Protein AF-A0A359CPB2-F1 (afdb_monomer)

Sequence (200 aa):
VIRSTVIPGTTEEIILPALEEESHMKAGKDFFLAYSSERIAEGKAFEEFAYMPTVVAGINSESAKRAKELLSVVCKTEIITASCIKVVETSKVFENVQRDVNIAMVQEFARFCEAIGIDTFEVVNVANTHKRVKLLTPGPGVGGYCIPNAYYYIEPKAKEAGVSLDILKLCRHKNEMLPETIVDMLDGQAKSAGKELKNM

Structure (mmCIF, N/CA/C/O backbone):
data_AF-A0A359CPB2-F1
#
_entry.id   AF-A0A359CPB2-F1
#
loop_
_atom_site.group_PDB
_atom_site.id
_atom_site.type_symbol
_atom_site.label_atom_id
_atom_site.label_alt_id
_atom_site.label_comp_id
_atom_site.label_asym_id
_atom_site.label_entity_id
_atom_site.label_seq_id
_atom_site.pdbx_PDB_ins_code
_atom_site.Cartn_x
_atom_site.Cartn_y
_atom_site.Cartn_z
_atom_site.occupancy
_atom_site.B_iso_or_equiv
_atom_site.auth_seq_id
_atom_site.auth_comp_id
_atom_site.auth_asym_id
_atom_site.auth_atom_id
_atom_site.pdbx_PDB_model_num
ATOM 1 N N . VAL A 1 1 ? 10.452 -10.349 -14.230 1.00 96.25 1 VAL A N 1
ATOM 2 C CA . VAL A 1 1 ? 9.454 -9.366 -13.742 1.00 96.25 1 VAL A CA 1
ATOM 3 C C . VAL A 1 1 ? 9.610 -9.261 -12.239 1.00 96.25 1 VAL A C 1
ATOM 5 O O . VAL A 1 1 ? 9.560 -10.292 -11.583 1.00 96.25 1 VAL A O 1
ATOM 8 N N . ILE A 1 2 ? 9.846 -8.065 -11.708 1.00 97.94 2 ILE A N 1
ATOM 9 C CA . ILE A 1 2 ? 9.925 -7.826 -10.263 1.00 97.94 2 ILE A CA 1
ATOM 10 C C . ILE A 1 2 ? 8.508 -7.615 -9.729 1.00 97.94 2 ILE A C 1
ATOM 12 O O . ILE A 1 2 ? 7.733 -6.869 -10.327 1.00 97.94 2 ILE A O 1
ATOM 16 N N . ARG A 1 3 ? 8.156 -8.298 -8.635 1.00 95.88 3 ARG A N 1
ATOM 17 C CA . ARG A 1 3 ? 6.822 -8.194 -8.014 1.00 95.88 3 ARG A CA 1
ATOM 18 C C . ARG A 1 3 ? 6.830 -7.839 -6.531 1.00 95.88 3 ARG A C 1
ATOM 20 O O . ARG A 1 3 ? 5.791 -7.470 -5.991 1.00 95.88 3 ARG A O 1
ATOM 27 N N . SER A 1 4 ? 7.991 -7.921 -5.883 1.00 95.31 4 SER A N 1
ATOM 28 C CA . SER A 1 4 ? 8.164 -7.490 -4.498 1.00 95.31 4 SER A CA 1
ATOM 29 C C . SER A 1 4 ? 7.849 -6.002 -4.351 1.00 95.31 4 SER A C 1
ATOM 31 O O . SER A 1 4 ? 8.157 -5.196 -5.233 1.00 95.31 4 SER A O 1
ATOM 33 N N . THR A 1 5 ? 7.261 -5.616 -3.223 1.00 95.75 5 THR A N 1
ATOM 34 C CA . THR A 1 5 ? 7.172 -4.201 -2.850 1.00 95.75 5 THR A CA 1
ATOM 35 C C . THR A 1 5 ? 8.582 -3.672 -2.609 1.00 95.75 5 THR A C 1
ATOM 37 O O . THR A 1 5 ? 9.356 -4.278 -1.868 1.00 95.75 5 THR A O 1
ATOM 40 N N . VAL A 1 6 ? 8.918 -2.553 -3.244 1.00 96.88 6 VAL A N 1
ATOM 41 C CA . VAL A 1 6 ? 10.237 -1.920 -3.164 1.00 96.88 6 VAL A CA 1
ATOM 42 C C . VAL A 1 6 ? 10.089 -0.417 -2.957 1.00 96.88 6 VAL A C 1
ATOM 44 O O . VAL A 1 6 ? 9.021 0.148 -3.203 1.00 96.88 6 VAL A O 1
ATOM 47 N N . ILE A 1 7 ? 11.165 0.234 -2.512 1.00 97.50 7 ILE A N 1
ATOM 48 C CA . ILE A 1 7 ? 11.242 1.699 -2.475 1.00 97.50 7 ILE A CA 1
ATOM 49 C C . ILE A 1 7 ? 11.131 2.204 -3.924 1.00 97.50 7 ILE A C 1
ATOM 51 O O . ILE A 1 7 ? 11.838 1.667 -4.785 1.00 97.50 7 ILE A O 1
ATOM 55 N N . PRO A 1 8 ? 10.287 3.208 -4.226 1.00 97.75 8 PRO A N 1
ATOM 56 C CA . PRO A 1 8 ? 10.151 3.726 -5.585 1.00 97.75 8 PRO A CA 1
ATOM 57 C C . PRO A 1 8 ? 11.501 4.079 -6.213 1.00 97.75 8 PRO A C 1
ATOM 59 O O . PRO A 1 8 ? 12.288 4.802 -5.612 1.00 97.75 8 PRO A O 1
ATOM 62 N N . GLY A 1 9 ? 11.761 3.578 -7.419 1.00 97.56 9 GLY A N 1
ATOM 63 C CA . GLY A 1 9 ? 13.032 3.698 -8.134 1.00 97.56 9 GLY A CA 1
ATOM 64 C C . GLY A 1 9 ? 13.933 2.467 -8.040 1.00 97.56 9 GLY A C 1
ATOM 65 O O . GLY A 1 9 ? 14.806 2.310 -8.886 1.00 97.56 9 GLY A O 1
ATOM 66 N N . THR A 1 10 ? 13.711 1.552 -7.093 1.00 98.25 10 THR A N 1
ATOM 67 C CA . THR A 1 10 ? 14.612 0.408 -6.844 1.00 98.25 10 THR A CA 1
ATOM 68 C C . THR A 1 10 ? 14.821 -0.468 -8.080 1.00 98.25 10 THR A C 1
ATOM 70 O O . THR A 1 10 ? 15.942 -0.919 -8.325 1.00 98.25 10 THR A O 1
ATOM 73 N N . THR A 1 11 ? 13.781 -0.714 -8.885 1.00 98.38 11 THR A N 1
ATOM 74 C CA . THR A 1 11 ? 13.935 -1.557 -10.080 1.00 98.38 11 THR A CA 1
ATOM 75 C C . THR A 1 11 ? 14.918 -0.958 -11.085 1.00 98.38 11 THR A C 1
ATOM 77 O O . THR A 1 11 ? 15.710 -1.693 -11.666 1.00 98.38 11 THR A O 1
ATOM 80 N N . GLU A 1 12 ? 14.889 0.358 -11.291 1.00 98.25 12 GLU A N 1
ATOM 81 C CA . GLU A 1 12 ? 15.715 1.039 -12.297 1.00 98.25 12 GLU A CA 1
ATOM 82 C C . GLU A 1 12 ? 17.065 1.506 -11.736 1.00 98.25 12 GLU A C 1
ATOM 84 O O . GLU A 1 12 ? 18.054 1.509 -12.458 1.00 98.25 12 GLU A O 1
ATOM 89 N N . GLU A 1 13 ? 17.116 1.887 -10.460 1.00 98.06 13 GLU A N 1
ATOM 90 C CA . GLU A 1 13 ? 18.289 2.502 -9.823 1.00 98.06 13 GLU A CA 1
ATOM 91 C C . GLU A 1 13 ? 19.220 1.469 -9.171 1.00 98.06 13 GLU A C 1
ATOM 93 O O . GLU A 1 13 ? 20.398 1.752 -8.978 1.00 98.06 13 GLU A O 1
ATOM 98 N N . ILE A 1 14 ? 18.710 0.277 -8.834 1.00 98.19 14 ILE A N 1
ATOM 99 C CA . ILE A 1 14 ? 19.467 -0.759 -8.109 1.00 98.19 14 ILE A CA 1
ATOM 100 C C . ILE A 1 14 ? 19.455 -2.081 -8.876 1.00 98.19 14 ILE A C 1
ATOM 102 O O . ILE A 1 14 ? 20.508 -2.613 -9.220 1.00 98.19 14 ILE A O 1
ATOM 106 N N . ILE A 1 15 ? 18.266 -2.618 -9.164 1.00 98.44 15 ILE A N 1
ATOM 107 C CA . ILE A 1 15 ? 18.136 -3.962 -9.746 1.00 98.44 15 ILE A CA 1
ATOM 108 C C . ILE A 1 15 ? 18.646 -3.985 -11.186 1.00 98.44 15 ILE A C 1
ATOM 110 O O . ILE A 1 15 ? 19.389 -4.888 -11.558 1.00 98.44 15 ILE A O 1
ATOM 114 N N . LEU A 1 16 ? 18.244 -3.011 -12.004 1.00 98.56 16 LEU A N 1
ATOM 115 C CA . LEU A 1 16 ? 18.647 -2.938 -13.404 1.00 98.56 16 LEU A CA 1
ATOM 116 C C . LEU A 1 16 ? 20.182 -2.873 -13.566 1.00 98.56 16 LEU A C 1
ATOM 118 O O . LEU A 1 16 ? 20.696 -3.731 -14.283 1.00 98.56 16 LEU A O 1
ATOM 122 N N . PRO A 1 17 ? 20.920 -1.956 -12.902 1.00 98.56 17 PRO A N 1
ATOM 123 C CA . PRO A 1 17 ? 22.380 -1.931 -12.969 1.00 98.56 17 PRO A CA 1
ATO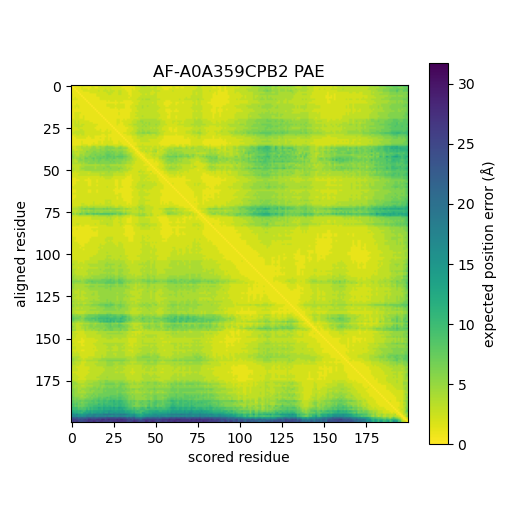M 124 C C . PRO A 1 17 ? 23.022 -3.251 -12.547 1.00 98.56 17 PRO A C 1
ATOM 126 O O . PRO A 1 17 ? 23.859 -3.764 -13.281 1.00 98.56 17 PRO A O 1
ATOM 129 N N . ALA A 1 18 ? 22.579 -3.841 -11.430 1.00 98.62 18 ALA A N 1
ATOM 130 C CA . ALA A 1 18 ? 23.121 -5.109 -10.946 1.00 98.62 18 ALA A CA 1
ATOM 131 C C . ALA A 1 18 ? 22.909 -6.251 -11.954 1.00 98.62 18 ALA A C 1
ATOM 133 O O . ALA A 1 18 ? 23.808 -7.049 -12.196 1.00 98.62 18 ALA A O 1
ATOM 134 N N . LEU A 1 19 ? 21.733 -6.323 -12.589 1.00 98.50 19 LEU A N 1
ATOM 135 C CA . LEU A 1 19 ? 21.470 -7.331 -13.616 1.00 98.50 19 LEU A CA 1
ATOM 136 C C . LEU A 1 19 ? 22.345 -7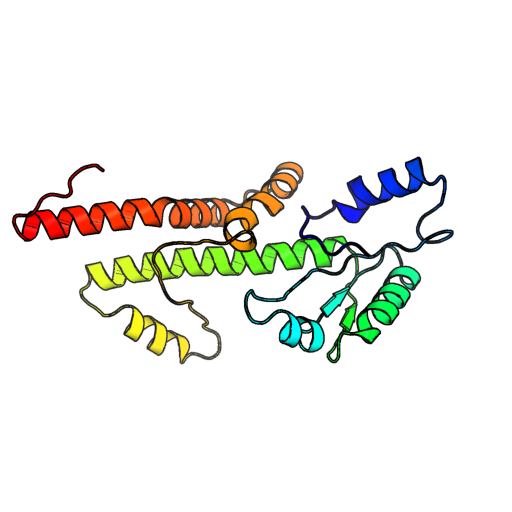.133 -14.857 1.00 98.50 19 LEU A C 1
ATOM 138 O O . LEU A 1 19 ? 22.843 -8.121 -15.392 1.00 98.50 19 LEU A O 1
ATOM 142 N N . GLU A 1 20 ? 22.529 -5.900 -15.336 1.00 98.62 20 GLU A N 1
ATOM 143 C CA . GLU A 1 20 ? 23.398 -5.632 -16.492 1.00 98.62 20 GLU A CA 1
ATOM 144 C C . GLU A 1 20 ? 24.875 -5.914 -16.178 1.00 98.62 20 GLU A C 1
ATOM 146 O O . GLU A 1 20 ? 25.577 -6.480 -17.016 1.00 98.62 20 GLU A O 1
ATOM 151 N N . GLU A 1 21 ? 25.334 -5.566 -14.973 1.00 98.56 21 GLU A N 1
ATOM 152 C CA . GLU A 1 21 ? 26.706 -5.801 -14.514 1.00 98.56 21 GLU A CA 1
ATOM 153 C C . GLU A 1 21 ? 27.032 -7.296 -14.449 1.00 98.56 21 GLU A C 1
ATOM 155 O O . GLU A 1 21 ? 27.985 -7.739 -15.089 1.00 98.56 21 GLU A O 1
ATOM 160 N N . GLU A 1 22 ? 26.200 -8.079 -13.759 1.00 98.44 22 GLU A N 1
ATOM 161 C CA . GLU A 1 22 ? 26.427 -9.512 -13.527 1.00 98.44 22 GLU A CA 1
ATOM 162 C C . GLU A 1 22 ? 26.218 -10.370 -14.781 1.00 98.44 22 GLU A C 1
ATOM 164 O O . GLU A 1 22 ? 26.882 -11.387 -14.972 1.00 98.44 22 GLU A O 1
ATOM 169 N N . SER A 1 23 ? 25.275 -9.990 -15.650 1.00 98.25 23 SER A N 1
ATOM 170 C CA . SER A 1 23 ? 24.983 -10.764 -16.866 1.00 98.25 23 SER A CA 1
ATOM 171 C C . SER A 1 23 ? 25.824 -10.356 -18.072 1.00 98.25 23 SER A C 1
ATOM 173 O O . SER A 1 23 ? 25.886 -11.104 -19.048 1.00 98.25 23 SER A O 1
ATOM 175 N N . HIS A 1 24 ? 26.415 -9.157 -18.047 1.00 98.31 24 HIS A N 1
ATOM 176 C CA . HIS A 1 24 ? 27.010 -8.493 -19.211 1.00 98.31 24 HIS A CA 1
ATOM 177 C C . HIS A 1 24 ? 26.039 -8.321 -20.400 1.00 98.31 24 HIS A C 1
ATOM 179 O O . HIS A 1 24 ? 26.467 -8.129 -21.540 1.00 98.31 24 HIS A O 1
ATOM 185 N N . MET A 1 25 ? 24.728 -8.387 -20.149 1.00 98.50 25 MET A N 1
ATOM 186 C CA . MET A 1 25 ? 23.664 -8.210 -21.139 1.00 98.50 25 MET A CA 1
ATOM 187 C C . MET A 1 25 ? 23.024 -6.826 -20.997 1.00 98.50 25 MET A C 1
ATOM 189 O O . MET A 1 25 ? 22.972 -6.260 -19.906 1.00 98.50 25 MET A O 1
ATOM 193 N N . LYS A 1 26 ? 22.473 -6.282 -22.088 1.00 98.44 26 LYS A N 1
ATOM 194 C CA . LYS A 1 26 ? 21.765 -4.998 -22.076 1.00 98.44 26 LYS A CA 1
ATOM 195 C C . LYS A 1 26 ? 20.256 -5.182 -21.938 1.00 98.44 26 LYS A C 1
ATOM 197 O O . LYS A 1 26 ? 19.601 -5.806 -22.781 1.00 98.44 26 LYS A O 1
ATOM 202 N N . ALA A 1 27 ? 19.672 -4.555 -20.923 1.00 97.88 27 ALA A N 1
ATOM 203 C CA . ALA A 1 27 ? 18.233 -4.579 -20.725 1.00 97.88 27 ALA A CA 1
ATOM 204 C C . ALA A 1 27 ? 17.503 -3.836 -21.857 1.00 97.88 27 ALA A C 1
ATOM 206 O O . ALA A 1 27 ? 17.954 -2.816 -22.380 1.00 97.88 27 ALA A O 1
ATOM 207 N N . GLY A 1 28 ? 16.352 -4.366 -22.256 1.00 96.81 28 GLY A N 1
ATOM 208 C CA . GLY A 1 28 ? 15.555 -3.880 -23.375 1.00 96.81 28 GLY A CA 1
ATOM 209 C C . GLY A 1 28 ? 16.073 -4.315 -24.749 1.00 96.81 2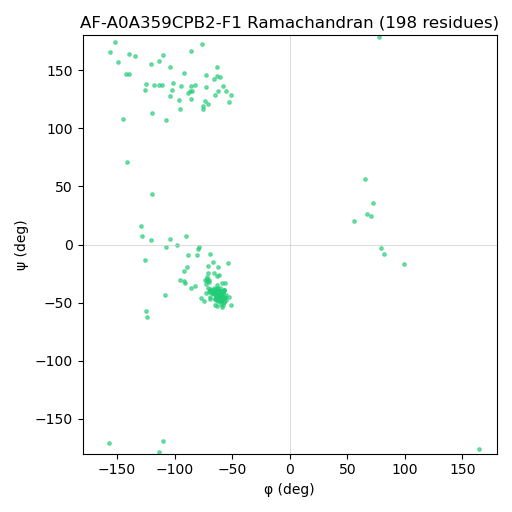8 GLY A C 1
ATOM 210 O O . GLY A 1 28 ? 15.418 -3.993 -25.741 1.00 96.81 28 GLY A O 1
ATOM 211 N N . LYS A 1 29 ? 17.205 -5.034 -24.810 1.00 96.94 29 LYS A N 1
ATOM 212 C CA . LYS A 1 29 ? 17.769 -5.630 -26.031 1.00 96.94 29 LYS A CA 1
ATOM 213 C C . LYS A 1 29 ? 17.971 -7.133 -25.873 1.00 96.94 29 LYS A C 1
ATOM 215 O O . LYS A 1 29 ? 17.331 -7.908 -26.573 1.00 96.94 29 LYS A O 1
ATOM 220 N N . ASP A 1 30 ? 18.818 -7.514 -24.924 1.00 98.25 30 ASP A N 1
ATOM 221 C CA . ASP A 1 30 ? 19.238 -8.897 -24.704 1.00 98.25 30 ASP A CA 1
ATOM 222 C C . ASP A 1 30 ? 18.331 -9.598 -23.678 1.00 98.25 30 ASP A C 1
ATOM 224 O O . ASP A 1 30 ? 18.068 -10.795 -23.777 1.00 98.25 30 ASP A O 1
ATOM 228 N N . PHE A 1 31 ? 17.793 -8.840 -22.716 1.00 98.38 31 PHE A N 1
ATOM 229 C CA . PHE A 1 31 ? 16.737 -9.287 -21.803 1.00 98.38 31 PHE A CA 1
ATOM 230 C C . PHE A 1 31 ? 15.692 -8.191 -21.570 1.00 98.38 31 PHE A C 1
ATOM 232 O O . PHE A 1 31 ? 15.931 -7.018 -21.843 1.00 98.38 31 PHE A O 1
ATOM 239 N N . PHE A 1 32 ? 14.527 -8.558 -21.036 1.00 98.38 32 PHE A N 1
ATOM 240 C CA . PHE A 1 32 ? 13.427 -7.628 -20.762 1.00 98.38 32 PHE A CA 1
ATOM 241 C C . PHE A 1 32 ? 13.190 -7.489 -19.260 1.00 98.38 32 PHE A C 1
ATOM 243 O O . PHE A 1 32 ? 13.167 -8.485 -18.534 1.00 98.38 32 PHE A O 1
ATOM 250 N N . LEU A 1 33 ? 12.963 -6.257 -18.798 1.00 98.69 33 LEU A N 1
ATOM 251 C CA . LEU A 1 33 ? 12.732 -5.953 -17.387 1.00 98.69 33 LEU A CA 1
ATOM 252 C C . LEU A 1 33 ? 11.422 -5.189 -17.202 1.00 98.69 33 LEU A C 1
ATOM 254 O O . LEU A 1 33 ? 11.121 -4.223 -17.902 1.00 98.69 33 LEU A O 1
ATOM 258 N N . ALA A 1 34 ? 10.637 -5.639 -16.234 1.00 98.62 34 ALA A N 1
ATOM 259 C CA . ALA A 1 34 ? 9.354 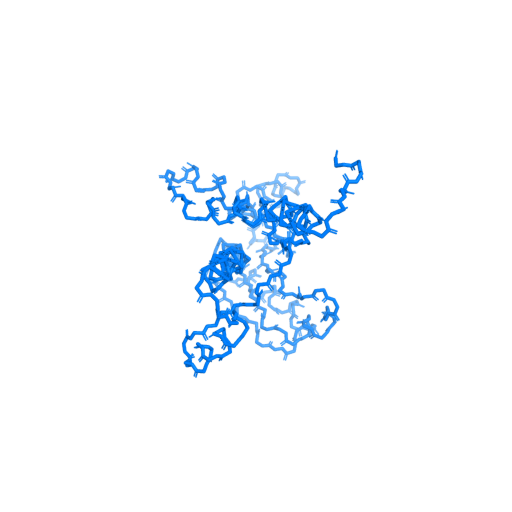-5.051 -15.897 1.00 98.62 34 ALA A CA 1
ATOM 260 C C . ALA A 1 34 ? 9.060 -5.224 -14.411 1.00 98.62 34 ALA A C 1
ATOM 262 O O . ALA A 1 34 ? 9.563 -6.161 -13.780 1.00 98.62 34 ALA A O 1
ATOM 263 N N . TYR A 1 35 ? 8.197 -4.355 -13.903 1.00 98.69 35 TYR A N 1
ATOM 264 C CA . TYR A 1 35 ? 7.666 -4.380 -12.552 1.00 98.69 35 TYR A CA 1
ATOM 265 C C . TYR A 1 35 ? 6.147 -4.563 -12.589 1.00 98.69 35 TYR A C 1
ATOM 267 O O . TYR A 1 35 ? 5.458 -3.945 -13.405 1.00 98.69 35 TYR A O 1
ATOM 275 N N . SER A 1 36 ? 5.622 -5.407 -11.704 1.00 97.44 36 SER A N 1
ATOM 276 C CA . SER A 1 36 ? 4.184 -5.591 -11.506 1.00 97.44 36 SER A CA 1
ATOM 277 C C . SER A 1 36 ? 3.893 -5.850 -10.036 1.00 97.44 36 SER A C 1
ATOM 279 O O . SER A 1 36 ? 4.218 -6.917 -9.511 1.00 97.44 36 SER A O 1
ATOM 281 N N . SER A 1 37 ? 3.299 -4.864 -9.367 1.00 92.75 37 SER A N 1
ATOM 282 C CA . SER A 1 37 ? 3.013 -4.951 -7.940 1.00 92.75 37 SER A CA 1
ATOM 283 C C . SER A 1 37 ? 2.030 -6.076 -7.623 1.00 92.75 37 SER A C 1
ATOM 285 O O . SER A 1 37 ? 1.105 -6.364 -8.385 1.00 92.75 37 SER A O 1
ATOM 287 N N . GLU A 1 38 ? 2.224 -6.715 -6.472 1.00 88.31 38 GLU A N 1
ATOM 288 C CA . GLU A 1 38 ? 1.260 -7.674 -5.941 1.00 88.31 38 GLU A CA 1
ATOM 289 C C . GLU A 1 38 ? 0.167 -6.964 -5.127 1.00 88.31 38 GLU A C 1
ATOM 291 O O . GLU A 1 38 ? 0.451 -6.051 -4.343 1.00 88.31 38 GLU A O 1
ATOM 296 N N . ARG A 1 39 ? -1.098 -7.355 -5.321 1.00 88.56 39 ARG A N 1
ATOM 297 C CA . ARG A 1 39 ? -2.278 -6.670 -4.745 1.00 88.56 39 ARG A CA 1
ATOM 298 C C . ARG A 1 39 ? -3.230 -7.605 -3.997 1.00 88.56 39 ARG A C 1
ATOM 300 O O . ARG A 1 39 ? -4.290 -7.159 -3.574 1.00 88.56 39 ARG A O 1
ATOM 307 N N . ILE A 1 40 ? -2.837 -8.862 -3.812 1.00 88.25 40 ILE A N 1
ATOM 308 C CA . ILE A 1 40 ? -3.633 -9.858 -3.095 1.00 88.25 40 ILE A CA 1
ATOM 309 C C . ILE A 1 40 ? -3.664 -9.622 -1.580 1.00 88.25 40 ILE A C 1
ATOM 311 O O . ILE A 1 40 ? -2.675 -9.209 -0.970 1.00 88.25 40 ILE A O 1
ATOM 315 N N . ALA A 1 41 ? -4.796 -9.951 -0.974 1.00 86.75 41 ALA A N 1
ATOM 316 C CA . ALA A 1 41 ? -5.011 -10.026 0.456 1.00 86.75 41 ALA A CA 1
ATOM 317 C C . ALA A 1 41 ? -4.745 -11.440 0.994 1.00 86.75 41 ALA A C 1
ATOM 319 O O . ALA A 1 41 ? -5.012 -12.462 0.348 1.00 86.75 41 ALA A O 1
ATOM 320 N N . GLU A 1 42 ? -4.257 -11.499 2.232 1.00 84.75 42 GLU A N 1
ATOM 321 C CA . GLU A 1 42 ? -4.127 -12.747 2.982 1.00 84.75 42 GLU A CA 1
ATOM 322 C C . GLU A 1 42 ? -5.497 -13.435 3.114 1.00 84.75 42 GLU A C 1
ATOM 324 O O . GLU A 1 42 ? -6.520 -12.792 3.348 1.00 84.75 42 GLU A O 1
ATOM 329 N N . GLY A 1 43 ? -5.532 -14.754 2.909 1.00 90.44 43 GLY A N 1
ATOM 330 C CA . GLY A 1 43 ? -6.772 -15.539 2.908 1.00 90.44 43 GLY A CA 1
ATOM 331 C C . GLY A 1 43 ? -7.565 -15.522 1.593 1.00 90.44 43 GLY A C 1
ATOM 332 O O . GLY A 1 43 ? -8.490 -16.318 1.456 1.00 90.44 43 GLY A O 1
ATOM 333 N N . LYS A 1 44 ? -7.193 -14.689 0.607 1.00 91.06 44 LYS A N 1
ATOM 334 C CA . LYS A 1 44 ? -7.846 -14.622 -0.720 1.00 91.06 44 LYS A CA 1
ATOM 335 C C . LYS A 1 44 ? -6.880 -14.717 -1.903 1.00 91.06 44 LYS A C 1
ATOM 337 O O . LYS A 1 44 ? -7.247 -14.418 -3.036 1.00 91.06 44 LYS A O 1
ATOM 342 N N . ALA A 1 45 ? -5.654 -15.175 -1.650 1.00 88.81 45 ALA A N 1
ATOM 343 C CA . ALA A 1 45 ? -4.554 -15.142 -2.610 1.00 88.81 45 ALA A CA 1
ATOM 344 C C . ALA A 1 45 ? -4.908 -15.724 -3.988 1.00 88.81 45 ALA A C 1
ATOM 346 O O . ALA A 1 45 ? -4.711 -15.046 -4.986 1.00 88.81 45 ALA A O 1
ATOM 347 N N . PHE A 1 46 ? -5.459 -16.941 -4.067 1.00 89.38 46 PHE A N 1
ATOM 348 C CA . PHE A 1 46 ? -5.758 -17.575 -5.361 1.00 89.38 46 PHE A CA 1
ATOM 349 C C . PHE A 1 46 ? -6.851 -16.850 -6.154 1.00 89.38 46 PHE A C 1
ATOM 351 O O . PHE A 1 46 ? -6.718 -16.685 -7.366 1.00 89.38 46 PHE A O 1
ATOM 358 N N . GLU A 1 47 ? -7.916 -16.419 -5.476 1.00 91.31 47 GLU A N 1
ATOM 359 C CA . GLU A 1 47 ? -9.018 -15.686 -6.100 1.00 91.31 47 GLU A CA 1
ATOM 360 C C . GLU A 1 47 ? -8.524 -14.331 -6.614 1.00 91.31 47 GLU A C 1
ATOM 362 O O . GLU A 1 47 ? -8.673 -14.011 -7.791 1.00 91.31 47 GLU A O 1
ATOM 367 N N . GLU A 1 48 ? -7.864 -13.553 -5.761 1.00 92.06 48 GLU A N 1
ATOM 368 C CA . GLU A 1 48 ? -7.424 -12.209 -6.122 1.00 92.06 48 GLU A CA 1
ATOM 369 C C . GLU A 1 48 ? -6.258 -12.229 -7.114 1.00 92.06 48 GLU A C 1
ATOM 371 O O . GLU A 1 48 ? -6.178 -11.353 -7.968 1.00 92.06 48 GLU A O 1
ATOM 376 N N . PHE A 1 49 ? -5.402 -13.250 -7.107 1.00 88.31 49 PHE A N 1
ATOM 377 C CA . PHE A 1 49 ? -4.358 -13.376 -8.126 1.00 88.31 49 PHE A CA 1
ATOM 378 C C . PHE A 1 49 ? -4.944 -13.554 -9.535 1.00 88.31 49 PHE A C 1
ATOM 380 O O . PHE A 1 49 ? -4.394 -13.051 -10.516 1.00 88.31 49 PHE A O 1
ATOM 387 N N . ALA A 1 50 ? -6.080 -14.251 -9.639 1.00 90.44 50 ALA A N 1
ATOM 388 C CA . ALA A 1 50 ? -6.785 -14.435 -10.900 1.00 90.44 50 ALA A CA 1
ATOM 389 C C . ALA A 1 50 ? -7.683 -13.239 -11.257 1.00 90.44 50 ALA A C 1
ATOM 391 O O . ALA A 1 50 ? -7.793 -12.913 -12.438 1.00 90.44 50 ALA A O 1
ATOM 392 N N . TYR A 1 51 ? -8.320 -12.590 -10.277 1.00 93.06 51 TYR A N 1
ATOM 393 C CA . TYR A 1 51 ? -9.425 -11.653 -10.525 1.00 93.06 51 TYR A CA 1
ATOM 394 C C . TYR A 1 51 ? -9.209 -10.212 -10.031 1.00 93.06 51 TYR A C 1
ATOM 396 O O . TYR A 1 51 ? -10.107 -9.378 -10.155 1.00 93.06 51 TYR A O 1
ATOM 404 N N . MET A 1 52 ? -8.035 -9.874 -9.496 1.00 93.50 52 MET A N 1
ATOM 405 C CA . MET A 1 52 ? -7.678 -8.489 -9.184 1.00 93.50 52 MET A CA 1
ATOM 406 C C . MET A 1 52 ? -7.072 -7.802 -10.419 1.00 93.50 52 MET A C 1
ATOM 408 O O . MET A 1 52 ? -6.142 -8.343 -11.032 1.00 93.50 52 MET A O 1
ATOM 412 N N . PRO A 1 53 ? -7.513 -6.577 -10.779 1.00 93.88 53 PRO A N 1
ATOM 413 C CA . PRO A 1 53 ? -6.836 -5.784 -11.796 1.00 93.88 53 PRO A CA 1
ATOM 414 C C . PRO A 1 53 ? -5.345 -5.642 -11.481 1.00 93.88 53 PRO A C 1
ATOM 416 O O . PRO A 1 53 ? -4.953 -5.160 -10.409 1.00 93.88 53 PRO A O 1
ATOM 419 N N . THR A 1 54 ? -4.524 -6.070 -12.435 1.00 94.19 54 THR A N 1
ATOM 420 C CA . THR A 1 54 ? -3.068 -6.126 -12.299 1.00 94.19 54 THR A CA 1
ATOM 421 C C . THR A 1 54 ? -2.450 -4.934 -13.012 1.00 94.19 54 THR A C 1
ATOM 423 O O . THR A 1 54 ? -2.879 -4.568 -14.104 1.00 94.19 54 THR A O 1
ATOM 426 N N . VAL A 1 55 ? -1.431 -4.322 -12.413 1.00 96.44 55 VAL A N 1
ATOM 427 C CA . VAL A 1 55 ? -0.714 -3.191 -13.013 1.00 96.44 55 VAL A CA 1
ATOM 428 C C . VAL A 1 55 ? 0.695 -3.636 -13.381 1.00 96.44 55 VAL A C 1
ATOM 430 O O . VAL A 1 55 ? 1.348 -4.349 -12.618 1.00 96.44 55 VAL A O 1
ATOM 433 N N . VAL A 1 56 ? 1.170 -3.234 -14.557 1.00 98.06 56 VAL A N 1
ATOM 434 C CA . VAL A 1 56 ? 2.508 -3.563 -15.055 1.00 98.06 56 VAL A CA 1
ATOM 435 C C . VAL A 1 56 ? 3.143 -2.363 -15.747 1.00 98.06 56 VAL A C 1
ATOM 437 O O . VAL A 1 56 ? 2.466 -1.580 -16.409 1.00 98.06 56 VAL A O 1
ATOM 440 N N . ALA A 1 57 ? 4.458 -2.237 -15.638 1.00 98.69 57 ALA A N 1
ATOM 441 C CA . ALA A 1 57 ? 5.252 -1.357 -16.482 1.00 98.69 57 ALA A CA 1
ATOM 442 C C . ALA A 1 57 ? 6.592 -2.015 -16.808 1.00 98.69 57 ALA A C 1
ATOM 444 O O . ALA A 1 57 ? 7.137 -2.770 -16.004 1.00 98.69 57 ALA A O 1
ATOM 445 N N . GLY A 1 58 ? 7.110 -1.740 -17.999 1.00 98.56 58 GLY A N 1
ATOM 446 C CA . GLY A 1 58 ? 8.427 -2.186 -18.444 1.00 98.56 58 GLY A CA 1
ATOM 447 C C . GLY A 1 58 ? 9.402 -1.022 -18.546 1.00 98.56 58 GLY A C 1
ATOM 448 O O . GLY A 1 58 ? 8.974 0.124 -18.657 1.00 98.56 58 GLY A O 1
ATOM 449 N N . ILE A 1 59 ? 10.701 -1.323 -18.591 1.00 98.19 59 ILE A N 1
ATOM 450 C CA . ILE A 1 59 ? 11.747 -0.327 -18.905 1.00 98.19 59 ILE A CA 1
ATOM 451 C C . ILE A 1 59 ? 11.590 0.258 -20.322 1.00 98.19 59 ILE A C 1
ATOM 453 O O . ILE A 1 59 ? 12.136 1.306 -20.646 1.00 98.19 59 ILE A O 1
ATOM 457 N N . ASN A 1 60 ? 10.846 -0.440 -21.186 1.00 98.25 60 ASN A N 1
ATOM 458 C CA . ASN A 1 60 ? 10.398 0.009 -22.498 1.00 98.25 60 ASN A CA 1
ATOM 459 C C . ASN A 1 60 ? 9.070 -0.682 -22.870 1.00 98.25 60 ASN A C 1
ATOM 461 O O . ASN A 1 60 ? 8.589 -1.573 -22.158 1.00 98.25 60 ASN A O 1
ATOM 465 N N . SER A 1 61 ? 8.480 -0.280 -23.999 1.00 98.12 61 SER A N 1
ATOM 466 C CA . SER A 1 61 ? 7.193 -0.803 -24.481 1.00 98.12 61 SER A CA 1
ATOM 467 C C . SER A 1 61 ? 7.209 -2.315 -24.727 1.00 98.12 61 SER A C 1
ATOM 469 O O . SER A 1 61 ? 6.254 -3.000 -24.363 1.00 98.12 61 SER A O 1
ATOM 471 N N . GLU A 1 62 ? 8.298 -2.855 -25.277 1.00 98.31 62 GLU A N 1
ATOM 472 C CA . GLU A 1 62 ? 8.436 -4.293 -25.538 1.00 98.31 62 GLU A CA 1
ATOM 473 C C . GLU A 1 62 ? 8.513 -5.104 -24.233 1.00 98.31 62 GLU A C 1
ATOM 475 O O . GLU A 1 62 ? 7.856 -6.136 -24.098 1.00 98.31 62 GLU A O 1
ATOM 480 N N . SER A 1 63 ? 9.233 -4.604 -23.223 1.00 98.56 63 SER A N 1
ATOM 481 C CA . SER A 1 63 ? 9.287 -5.233 -21.898 1.00 98.56 63 SER A CA 1
ATOM 482 C C . SER A 1 63 ? 7.917 -5.237 -21.223 1.00 98.56 63 SER A C 1
ATOM 484 O O . SER A 1 63 ? 7.523 -6.240 -20.628 1.00 98.56 63 SER A O 1
ATOM 486 N N . ALA A 1 64 ? 7.170 -4.133 -21.339 1.00 98.38 64 ALA A N 1
ATOM 487 C CA . ALA A 1 64 ? 5.819 -4.025 -20.796 1.00 98.38 64 ALA A CA 1
ATOM 488 C C . ALA A 1 64 ? 4.858 -5.007 -21.485 1.00 98.38 64 ALA A C 1
ATOM 490 O O . ALA A 1 64 ? 4.090 -5.697 -20.812 1.00 98.38 64 ALA A O 1
ATOM 491 N N . LYS A 1 65 ? 4.943 -5.111 -22.818 1.00 98.31 65 LYS A N 1
ATOM 492 C CA . LYS A 1 65 ? 4.150 -6.043 -23.625 1.00 98.31 65 LYS A CA 1
ATOM 493 C C . LYS A 1 65 ? 4.408 -7.495 -23.216 1.00 98.31 65 LYS A C 1
ATOM 495 O O . LYS A 1 65 ? 3.463 -8.200 -22.878 1.00 98.31 65 LYS A O 1
ATOM 500 N N . ARG A 1 66 ? 5.675 -7.913 -23.148 1.00 98.19 66 ARG A N 1
ATOM 501 C CA . ARG A 1 66 ? 6.055 -9.280 -22.747 1.00 98.19 66 ARG A CA 1
ATOM 502 C C . ARG A 1 66 ? 5.648 -9.613 -21.319 1.00 98.19 66 ARG A C 1
ATOM 504 O O . ARG A 1 66 ? 5.177 -10.712 -21.047 1.00 98.19 66 ARG A O 1
ATOM 511 N N . ALA A 1 67 ? 5.799 -8.667 -20.394 1.00 97.88 67 ALA A N 1
ATOM 512 C CA . ALA A 1 67 ? 5.357 -8.863 -19.019 1.00 97.88 67 ALA A CA 1
ATOM 513 C C . ALA A 1 67 ? 3.831 -9.016 -18.927 1.00 97.88 67 ALA A C 1
ATOM 515 O O . ALA A 1 67 ? 3.346 -9.869 -18.188 1.00 97.88 67 ALA A O 1
ATOM 516 N N . LYS A 1 68 ? 3.073 -8.240 -19.711 1.00 97.44 68 LYS A N 1
ATOM 517 C CA . LYS A 1 68 ? 1.616 -8.374 -19.818 1.00 97.44 68 LYS A CA 1
ATOM 518 C C . LYS A 1 68 ? 1.199 -9.726 -20.407 1.00 97.44 68 LYS A C 1
ATOM 520 O O . LYS A 1 68 ? 0.276 -10.336 -19.880 1.00 97.44 68 LYS A O 1
ATOM 525 N N . GLU A 1 69 ? 1.885 -10.207 -21.444 1.00 97.25 69 GLU A N 1
ATOM 526 C CA . GLU A 1 69 ? 1.671 -11.543 -22.027 1.00 97.25 69 GLU A CA 1
ATOM 527 C C . GLU A 1 69 ? 1.976 -12.669 -21.028 1.00 97.25 69 GLU A C 1
ATOM 529 O O . GLU A 1 69 ? 1.241 -13.648 -20.954 1.00 97.25 69 GLU A O 1
ATOM 534 N N . LEU A 1 70 ? 3.027 -12.524 -20.217 1.00 96.06 70 LEU A N 1
ATOM 535 C CA . LEU A 1 70 ? 3.338 -13.485 -19.159 1.00 96.06 70 LEU A CA 1
ATOM 536 C C . LEU A 1 70 ? 2.240 -13.516 -18.084 1.00 96.06 70 LEU A C 1
ATOM 538 O O . LEU A 1 70 ? 1.801 -14.586 -17.669 1.00 96.06 70 LEU A O 1
ATOM 542 N N . LEU A 1 71 ? 1.799 -12.345 -17.620 1.00 94.81 71 LEU A N 1
ATOM 543 C CA . LEU A 1 71 ? 0.805 -12.237 -16.550 1.00 94.81 71 LEU A CA 1
ATOM 544 C C . LEU A 1 71 ? -0.592 -12.690 -17.004 1.00 94.81 71 LEU A C 1
ATOM 546 O O . LEU A 1 71 ? -1.333 -13.253 -16.199 1.00 94.81 71 LEU A O 1
ATOM 550 N N . SER A 1 72 ? -0.941 -12.528 -18.285 1.00 94.81 72 SER A N 1
ATOM 551 C CA . SER A 1 72 ? -2.250 -12.935 -18.826 1.00 94.81 72 SER A CA 1
ATOM 552 C C . SER A 1 72 ? -2.484 -14.449 -18.827 1.00 94.81 72 SER A C 1
ATOM 554 O O . SER A 1 72 ? -3.627 -14.897 -18.928 1.00 94.81 72 SER A O 1
ATOM 556 N N . VAL A 1 73 ? -1.430 -15.254 -18.645 1.00 93.75 73 VAL A N 1
ATOM 557 C CA . VAL A 1 73 ? -1.558 -16.702 -18.427 1.00 93.75 73 VAL A CA 1
ATOM 558 C C . VAL A 1 73 ? -2.424 -16.982 -17.194 1.00 93.75 73 VAL A C 1
ATOM 560 O O . VAL A 1 73 ? -3.293 -17.863 -17.228 1.00 93.75 73 VAL A O 1
ATOM 563 N N . VAL A 1 74 ? -2.247 -16.200 -16.123 1.00 88.69 74 VAL A N 1
ATOM 564 C CA . VAL A 1 74 ? -2.939 -16.420 -14.845 1.00 88.69 74 VAL A CA 1
ATOM 565 C C . VAL A 1 74 ? -4.011 -15.370 -14.566 1.00 88.69 74 VAL A C 1
ATOM 567 O O . VAL A 1 74 ? -5.120 -15.743 -14.184 1.00 88.69 74 VAL A O 1
ATOM 570 N N . CYS A 1 75 ? -3.736 -14.089 -14.814 1.00 91.94 75 CYS A N 1
ATOM 571 C CA . CYS A 1 75 ? -4.683 -13.003 -14.569 1.00 91.94 75 CYS A CA 1
ATOM 572 C C . CYS A 1 75 ? -5.841 -13.056 -15.579 1.00 91.94 75 CYS A C 1
ATOM 574 O O . CYS A 1 75 ? -5.634 -12.989 -16.791 1.00 91.94 75 CYS A O 1
ATOM 576 N N . LYS A 1 76 ? -7.072 -13.178 -15.075 1.00 92.56 76 LYS A N 1
ATOM 577 C CA . LYS A 1 76 ? -8.323 -13.265 -15.850 1.00 92.56 76 LYS A CA 1
ATOM 578 C C . LYS A 1 76 ? -9.052 -11.927 -15.967 1.00 92.56 76 LYS A C 1
ATOM 580 O O . LYS A 1 76 ? -10.097 -11.854 -16.608 1.00 92.56 76 LYS A O 1
ATOM 585 N N . THR A 1 77 ? -8.504 -10.878 -15.367 1.00 92.19 77 THR A N 1
ATOM 586 C CA . THR A 1 77 ? -9.024 -9.509 -15.407 1.00 92.19 77 THR A CA 1
ATOM 587 C C . THR A 1 77 ? -8.091 -8.568 -16.155 1.00 92.19 77 THR A C 1
ATOM 589 O O . THR A 1 77 ? -7.066 -8.969 -16.704 1.00 92.19 77 THR A O 1
ATOM 592 N N . GLU A 1 78 ? -8.470 -7.292 -16.205 1.00 94.12 78 GLU A N 1
ATOM 593 C CA . GLU A 1 78 ? -7.693 -6.254 -16.865 1.00 94.12 78 GLU A CA 1
ATOM 594 C C . GLU A 1 78 ? -6.248 -6.184 -16.337 1.00 94.12 78 GLU A C 1
ATOM 596 O O . GLU A 1 78 ? -6.003 -6.145 -15.127 1.00 94.12 78 GLU A O 1
ATOM 601 N N . ILE A 1 79 ? -5.296 -6.135 -17.277 1.00 96.38 79 ILE A N 1
ATOM 602 C CA . ILE A 1 79 ? -3.891 -5.820 -17.010 1.00 96.38 79 ILE A CA 1
ATOM 603 C C . ILE A 1 79 ? -3.609 -4.420 -17.550 1.00 96.38 79 ILE A C 1
ATOM 605 O O . ILE A 1 79 ? -3.521 -4.208 -18.769 1.00 96.38 79 ILE A O 1
ATOM 609 N N . ILE A 1 80 ? -3.460 -3.479 -16.627 1.00 96.88 80 ILE A N 1
ATOM 610 C CA . ILE A 1 80 ? -3.242 -2.060 -16.885 1.00 96.88 80 ILE A CA 1
ATOM 611 C C . ILE A 1 80 ? -1.747 -1.829 -17.081 1.00 96.88 80 ILE A C 1
ATOM 613 O O . ILE A 1 80 ? -0.931 -2.177 -16.227 1.00 96.88 80 ILE A O 1
ATOM 617 N N . THR A 1 81 ? -1.376 -1.227 -18.208 1.00 98.06 81 THR A N 1
ATOM 618 C CA . THR A 1 81 ? 0.012 -0.845 -18.476 1.00 98.06 81 THR A CA 1
ATOM 619 C C . THR A 1 81 ? 0.223 0.614 -18.089 1.00 98.06 81 THR A C 1
ATOM 621 O O . THR A 1 81 ? -0.410 1.496 -18.665 1.00 98.06 81 THR A O 1
ATOM 624 N N . ALA A 1 82 ? 1.092 0.871 -17.112 1.00 98.19 82 ALA A N 1
ATOM 625 C CA . ALA A 1 82 ? 1.454 2.226 -16.701 1.00 98.19 82 ALA A CA 1
ATOM 626 C C . ALA A 1 82 ? 2.594 2.797 -17.561 1.00 98.19 82 ALA A C 1
ATOM 628 O O . ALA A 1 82 ? 3.267 2.0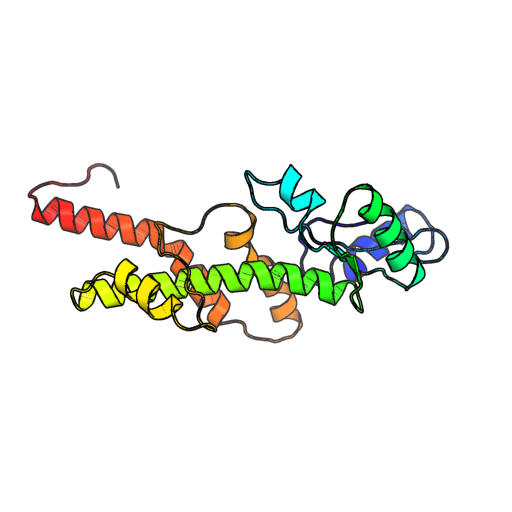73 -18.296 1.00 98.19 82 ALA A O 1
ATOM 629 N N . SER A 1 83 ? 2.818 4.107 -17.453 1.00 97.81 83 SER A N 1
ATOM 630 C CA . SER A 1 83 ? 3.800 4.835 -18.264 1.00 97.81 83 SER A CA 1
ATOM 631 C C . SER A 1 83 ? 5.259 4.505 -17.933 1.00 97.81 83 SER A C 1
ATOM 633 O O . SER A 1 83 ? 6.095 4.539 -18.831 1.00 97.81 83 SER A O 1
ATOM 635 N N . CYS A 1 84 ? 5.580 4.185 -16.677 1.00 98.25 84 CYS A N 1
ATOM 636 C CA . CYS A 1 84 ? 6.915 3.746 -16.265 1.00 98.25 84 CYS A CA 1
ATOM 637 C C . CYS A 1 84 ? 6.874 2.912 -14.977 1.00 98.25 84 CYS A C 1
ATOM 639 O O . CYS A 1 84 ? 5.871 2.891 -14.258 1.00 98.25 84 CYS A O 1
ATOM 641 N N . ILE A 1 85 ? 7.979 2.224 -14.678 1.00 98.62 85 ILE A N 1
ATOM 642 C CA . ILE A 1 85 ? 8.101 1.343 -13.507 1.00 98.62 85 ILE A CA 1
ATOM 643 C C . ILE A 1 85 ? 7.904 2.112 -12.201 1.00 98.62 85 ILE A C 1
ATOM 645 O O . ILE A 1 85 ? 7.112 1.685 -11.358 1.00 98.62 85 ILE A O 1
ATOM 649 N N . LYS A 1 86 ? 8.529 3.286 -12.080 1.00 98.00 86 LYS A N 1
ATOM 650 C CA . LYS A 1 86 ? 8.431 4.138 -10.891 1.00 98.00 86 LYS A CA 1
ATOM 651 C C . LYS A 1 86 ? 6.987 4.513 -10.536 1.00 98.00 86 LYS A C 1
ATOM 653 O O . LYS A 1 86 ? 6.661 4.604 -9.354 1.00 98.00 86 LYS A O 1
ATOM 658 N N . VAL A 1 87 ? 6.095 4.667 -11.525 1.00 98.38 87 VAL A N 1
ATOM 659 C CA . VAL A 1 87 ? 4.654 4.893 -11.284 1.00 98.38 87 VAL A CA 1
ATOM 660 C C . VAL A 1 87 ? 4.015 3.686 -10.598 1.00 98.38 87 VAL A C 1
ATOM 662 O O . VAL A 1 87 ? 3.278 3.860 -9.629 1.00 98.38 87 VAL A O 1
ATOM 665 N N . VAL A 1 88 ? 4.310 2.467 -11.054 1.00 98.38 88 VAL A N 1
ATOM 666 C CA . VAL A 1 88 ? 3.730 1.243 -10.480 1.00 98.38 88 VAL A CA 1
ATOM 667 C C . VAL A 1 88 ? 4.272 0.988 -9.073 1.00 98.38 88 VAL A C 1
ATOM 669 O O . VAL A 1 88 ? 3.479 0.745 -8.163 1.00 98.38 88 VAL A O 1
ATOM 672 N N . GLU A 1 89 ? 5.585 1.122 -8.863 1.00 98.38 89 GLU A N 1
ATOM 673 C CA . GLU A 1 89 ? 6.213 1.013 -7.535 1.00 98.38 89 GLU A CA 1
ATOM 674 C C . GLU A 1 89 ? 5.600 2.020 -6.548 1.00 98.38 89 GLU A C 1
ATOM 676 O O . GLU A 1 89 ? 5.139 1.642 -5.471 1.00 98.38 89 GLU A O 1
ATOM 681 N N . THR A 1 90 ? 5.508 3.294 -6.948 1.00 97.94 90 THR A N 1
ATOM 682 C CA . THR A 1 90 ? 4.934 4.362 -6.113 1.00 97.94 90 THR A CA 1
ATOM 683 C C . THR A 1 90 ? 3.464 4.099 -5.801 1.00 97.94 90 THR A C 1
ATOM 685 O O . THR A 1 90 ? 3.052 4.216 -4.647 1.00 97.94 90 THR A O 1
ATOM 688 N N . SER A 1 91 ? 2.671 3.692 -6.801 1.00 97.69 91 SER A N 1
ATOM 689 C CA . SER A 1 91 ? 1.247 3.400 -6.608 1.00 97.69 91 SER A CA 1
ATOM 690 C C . SER A 1 91 ? 1.022 2.312 -5.558 1.00 97.69 91 SER A C 1
ATOM 692 O O . SER A 1 91 ? 0.150 2.461 -4.703 1.00 97.69 91 SER A O 1
ATOM 694 N N . LYS A 1 92 ? 1.863 1.267 -5.544 1.00 96.62 92 LYS A N 1
ATOM 695 C CA . LYS A 1 92 ? 1.745 0.177 -4.574 1.00 96.62 92 LYS A CA 1
ATOM 696 C C . LYS A 1 92 ? 1.998 0.646 -3.145 1.00 96.62 92 LYS A C 1
ATOM 698 O O . LYS A 1 92 ? 1.296 0.231 -2.223 1.00 96.62 92 LYS A O 1
ATOM 703 N N . VAL A 1 93 ? 2.990 1.512 -2.955 1.00 97.38 93 VAL A N 1
ATOM 704 C CA . VAL A 1 93 ? 3.268 2.093 -1.638 1.00 97.38 93 VAL A CA 1
ATOM 705 C C . VAL A 1 93 ? 2.115 3.005 -1.209 1.00 97.38 93 VAL A C 1
ATOM 707 O O . VAL A 1 93 ? 1.663 2.918 -0.068 1.00 97.38 93 VAL A O 1
ATOM 710 N N . PHE A 1 94 ? 1.572 3.811 -2.127 1.00 97.69 94 PHE A N 1
ATOM 711 C CA . PHE A 1 94 ? 0.461 4.727 -1.843 1.00 97.69 94 PHE A CA 1
ATOM 712 C C . PHE A 1 94 ? -0.818 3.996 -1.424 1.00 97.69 94 PHE A C 1
ATOM 714 O O . PHE A 1 94 ? -1.505 4.470 -0.524 1.00 97.69 94 PHE A O 1
ATOM 721 N N . GLU A 1 95 ? -1.125 2.838 -2.014 1.00 96.69 95 GLU A N 1
ATOM 722 C CA . GLU A 1 95 ? -2.253 1.994 -1.590 1.00 96.69 95 GLU A CA 1
ATOM 723 C C . GLU A 1 95 ? -2.164 1.629 -0.100 1.00 96.69 95 GLU A C 1
ATOM 725 O O . GLU A 1 95 ? -3.132 1.781 0.649 1.00 96.69 95 GLU A O 1
ATOM 730 N N . ASN A 1 96 ? -0.985 1.189 0.349 1.00 96.88 96 ASN A N 1
ATOM 731 C CA . ASN A 1 96 ? -0.771 0.791 1.738 1.00 96.88 96 ASN A CA 1
ATOM 732 C C . ASN A 1 96 ? -0.737 2.002 2.683 1.00 96.88 96 ASN A C 1
ATOM 734 O O . ASN A 1 96 ? -1.344 1.958 3.751 1.00 96.88 96 ASN A O 1
ATOM 738 N N . VAL A 1 97 ? -0.078 3.094 2.279 1.00 97.62 97 VAL A N 1
ATOM 739 C CA . VAL A 1 97 ? -0.031 4.352 3.042 1.00 97.62 97 VAL A CA 1
ATOM 740 C C . VAL A 1 97 ? -1.433 4.935 3.225 1.00 97.62 97 VAL A C 1
ATOM 742 O O . VAL A 1 97 ? -1.789 5.349 4.325 1.00 97.62 97 VAL A O 1
ATOM 745 N N . GLN A 1 98 ? -2.258 4.938 2.175 1.00 97.69 98 GLN A N 1
ATOM 746 C CA . GLN A 1 98 ? -3.636 5.419 2.255 1.00 97.69 98 GLN A CA 1
ATOM 747 C C . GLN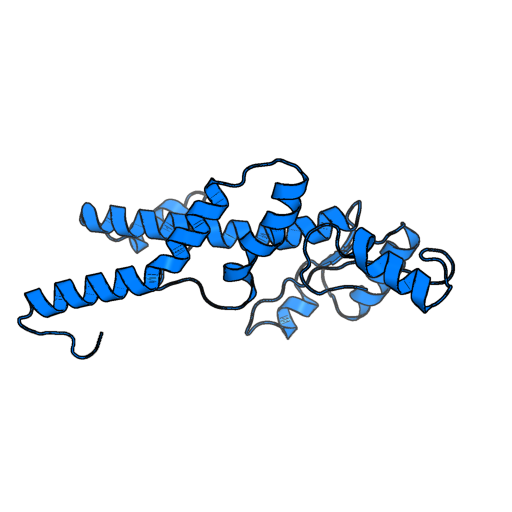 A 1 98 ? -4.434 4.627 3.292 1.00 97.69 98 GLN A C 1
ATOM 749 O O . GLN A 1 98 ? -5.167 5.223 4.085 1.00 97.69 98 GLN A O 1
ATOM 754 N N . ARG A 1 99 ? -4.292 3.296 3.295 1.00 97.00 99 ARG A N 1
ATOM 755 C CA . ARG A 1 99 ? -4.949 2.434 4.279 1.00 97.00 99 ARG A CA 1
ATOM 756 C C . ARG A 1 99 ? -4.472 2.742 5.694 1.00 97.00 99 ARG A C 1
ATOM 758 O O . ARG A 1 99 ? -5.308 2.853 6.582 1.00 97.00 99 ARG A O 1
ATOM 765 N N . ASP A 1 100 ? -3.171 2.936 5.888 1.00 97.62 100 ASP A N 1
ATOM 766 C CA . ASP A 1 100 ? -2.593 3.265 7.191 1.00 97.62 100 ASP A CA 1
ATOM 767 C C . ASP A 1 100 ? -3.123 4.591 7.761 1.00 97.62 100 ASP A C 1
ATOM 769 O O . ASP A 1 100 ? -3.609 4.652 8.892 1.00 97.62 100 ASP A O 1
ATOM 773 N N . VAL A 1 101 ? -3.120 5.643 6.938 1.00 97.94 101 VAL A N 1
ATOM 774 C CA . VAL A 1 101 ? -3.667 6.962 7.293 1.00 97.94 101 VAL A CA 1
ATOM 775 C C . VAL A 1 101 ? -5.151 6.872 7.631 1.00 97.94 101 VAL A C 1
ATOM 777 O O . VAL A 1 101 ? -5.597 7.467 8.609 1.00 97.94 101 VAL A O 1
ATOM 780 N N . ASN A 1 102 ? -5.925 6.114 6.849 1.00 97.94 102 ASN A N 1
ATOM 781 C CA . ASN A 1 102 ? -7.350 5.936 7.114 1.00 97.94 102 ASN A CA 1
ATOM 782 C C . ASN A 1 102 ? -7.577 5.217 8.449 1.00 97.94 102 ASN A C 1
ATOM 784 O O . ASN A 1 102 ? -8.438 5.653 9.204 1.00 97.94 102 ASN A O 1
ATOM 788 N N . ILE A 1 103 ? -6.761 4.206 8.785 1.00 97.62 103 ILE A N 1
ATOM 789 C CA . ILE A 1 103 ? -6.812 3.568 10.107 1.00 97.62 103 ILE A CA 1
ATOM 790 C C . ILE A 1 103 ? -6.543 4.606 11.200 1.00 97.62 103 ILE A C 1
ATOM 792 O O . ILE A 1 103 ? -7.397 4.784 12.058 1.00 97.62 103 ILE A O 1
ATOM 796 N N . ALA A 1 104 ? -5.440 5.359 11.134 1.00 97.56 104 ALA A N 1
ATOM 797 C CA . ALA A 1 104 ? -5.119 6.367 12.155 1.00 97.56 104 ALA A CA 1
ATOM 798 C C . ALA A 1 104 ? -6.259 7.380 12.350 1.00 97.56 104 ALA A C 1
ATOM 800 O O . ALA A 1 104 ? -6.646 7.683 13.477 1.00 97.56 104 ALA A O 1
ATOM 801 N N . MET A 1 105 ? -6.843 7.844 11.245 1.00 97.62 105 MET A N 1
ATOM 802 C CA . MET A 1 105 ? -7.967 8.776 11.252 1.00 97.62 105 MET A CA 1
ATOM 803 C C . MET A 1 105 ? -9.201 8.196 11.959 1.00 97.62 105 MET A C 1
ATOM 805 O O . MET A 1 105 ? -9.787 8.867 12.806 1.00 97.62 105 MET A O 1
ATOM 809 N N . VAL A 1 106 ? -9.601 6.954 11.657 1.00 97.50 106 VAL A N 1
ATOM 810 C CA . VAL A 1 106 ? -10.787 6.357 12.299 1.00 97.50 106 VAL A CA 1
ATOM 811 C C . VAL A 1 106 ? -10.553 6.009 13.768 1.00 97.50 106 VAL A C 1
ATOM 813 O O . VAL A 1 106 ? -11.509 6.016 14.539 1.00 97.50 106 VAL A O 1
ATOM 816 N N . GLN A 1 107 ? -9.304 5.786 14.189 1.00 95.69 107 GLN A N 1
ATOM 817 C CA . GLN A 1 107 ? -8.970 5.643 15.611 1.00 95.69 107 GLN A CA 1
ATOM 818 C C . GLN A 1 107 ? -9.127 6.962 16.371 1.00 95.69 107 GLN A C 1
ATOM 820 O O . GLN A 1 107 ? -9.636 6.979 17.491 1.00 95.69 107 GLN A O 1
ATOM 825 N N . GLU A 1 108 ? -8.735 8.088 15.771 1.00 95.88 108 GLU A N 1
ATOM 826 C CA . GLU A 1 108 ? -8.980 9.400 16.377 1.00 95.88 108 GLU A CA 1
ATOM 827 C C . GLU A 1 108 ? -10.479 9.716 16.448 1.00 95.88 108 GLU A C 1
ATOM 829 O O . GLU A 1 108 ? -10.947 10.228 17.467 1.00 95.88 108 GLU A O 1
ATOM 834 N N . PHE A 1 109 ? -11.258 9.330 15.431 1.00 97.25 109 PHE A N 1
ATOM 835 C CA . PHE A 1 109 ? -12.720 9.419 15.494 1.00 97.25 109 PHE A CA 1
ATOM 836 C C . PHE A 1 109 ? -13.305 8.553 16.606 1.00 97.25 109 PHE A C 1
ATOM 838 O O . PHE A 1 109 ? -14.223 9.010 17.283 1.00 97.25 109 PHE A O 1
ATOM 845 N N . ALA A 1 110 ? -12.764 7.353 16.834 1.00 95.69 110 ALA A N 1
ATOM 846 C CA . ALA A 1 110 ? -13.225 6.478 17.907 1.00 95.69 110 ALA A CA 1
ATOM 847 C C . ALA A 1 110 ? -13.064 7.124 19.285 1.00 95.69 110 ALA A C 1
ATOM 849 O O . ALA A 1 110 ? -14.017 7.203 20.059 1.00 95.69 110 ALA A O 1
ATOM 850 N N . ARG A 1 111 ? -11.884 7.692 19.546 1.00 93.50 111 ARG A N 1
ATOM 851 C CA . ARG A 1 111 ? -11.603 8.425 20.788 1.00 93.50 111 ARG A CA 1
ATOM 852 C C . ARG A 1 111 ? -12.486 9.659 20.952 1.00 93.50 111 ARG A C 1
ATOM 854 O O . ARG A 1 111 ? -12.910 9.973 22.060 1.00 93.50 111 ARG A O 1
ATOM 861 N N . PHE A 1 112 ? -12.758 10.371 19.859 1.00 96.81 112 PHE A N 1
ATOM 862 C CA . PHE A 1 112 ? -13.669 11.512 19.885 1.00 96.81 112 PHE A CA 1
ATOM 863 C C . PHE A 1 112 ? -15.103 11.085 20.221 1.00 96.81 112 PHE A C 1
ATOM 865 O O . PHE A 1 112 ? -15.720 11.688 21.094 1.00 96.81 112 PHE A O 1
ATOM 872 N N . CYS A 1 113 ? -15.611 10.036 19.569 1.00 97.62 113 CYS A N 1
ATOM 873 C CA . CYS A 1 113 ? -16.948 9.498 19.817 1.00 97.62 113 CYS A CA 1
ATOM 874 C C . CYS A 1 113 ? -17.101 9.013 21.265 1.00 97.62 113 CYS A C 1
ATOM 876 O O . CYS A 1 113 ? -18.097 9.339 21.908 1.00 97.62 113 CYS A O 1
ATOM 878 N N . GLU A 1 114 ? -16.090 8.325 21.805 1.00 93.94 114 GLU A N 1
ATOM 879 C CA . GLU A 1 114 ? -16.033 7.930 23.217 1.00 93.94 114 GLU A CA 1
ATOM 880 C C . GLU A 1 114 ? -16.118 9.148 24.149 1.00 93.94 114 GLU A C 1
ATOM 882 O O . GLU A 1 114 ? -16.940 9.169 25.065 1.00 93.94 114 GLU A O 1
ATOM 887 N N . ALA A 1 115 ? -15.341 10.203 23.878 1.00 95.50 115 ALA A N 1
ATOM 888 C CA . ALA A 1 115 ? -15.317 11.413 24.700 1.00 95.50 115 ALA A CA 1
ATOM 889 C C . ALA A 1 115 ? -16.658 12.171 24.735 1.00 95.50 115 ALA A C 1
ATOM 891 O O . ALA A 1 115 ? -16.937 12.869 25.710 1.00 95.50 115 ALA A O 1
ATOM 892 N N . ILE A 1 116 ? -17.486 12.043 23.692 1.00 98.06 116 ILE A N 1
ATOM 893 C CA . ILE A 1 116 ? -18.821 12.664 23.627 1.00 98.06 116 ILE A CA 1
ATOM 894 C C . ILE A 1 116 ? -19.969 11.672 23.869 1.00 98.06 116 ILE A C 1
ATOM 896 O O . ILE A 1 116 ? -21.133 12.058 23.777 1.00 98.06 116 ILE A O 1
ATOM 900 N N . GLY A 1 117 ? -19.658 10.414 24.193 1.00 97.25 117 GLY A N 1
ATOM 901 C CA . GLY A 1 117 ? -20.639 9.397 24.568 1.00 97.25 117 GLY A CA 1
ATOM 902 C C . GLY A 1 117 ? -21.509 8.873 23.422 1.00 97.25 117 GLY A C 1
ATOM 903 O O . GLY A 1 117 ? -22.687 8.600 23.650 1.00 97.25 117 GLY A O 1
ATOM 904 N N . ILE A 1 118 ? -20.964 8.732 22.207 1.00 98.19 118 ILE A N 1
ATOM 905 C CA . ILE A 1 118 ? -21.677 8.148 21.053 1.00 98.19 118 ILE A CA 1
ATOM 906 C C . ILE A 1 118 ? -20.964 6.909 20.494 1.00 98.19 118 ILE A C 1
ATOM 908 O O . ILE A 1 118 ? -19.751 6.754 20.639 1.00 98.19 118 ILE A O 1
ATOM 912 N N . ASP A 1 119 ? -21.715 6.028 19.826 1.00 97.50 119 ASP A N 1
ATOM 913 C CA . ASP A 1 119 ? -21.163 4.819 19.208 1.00 97.50 119 ASP A CA 1
ATOM 914 C C . ASP A 1 119 ? -20.397 5.147 17.915 1.00 97.50 119 ASP A C 1
ATOM 916 O O . ASP A 1 119 ? -20.960 5.585 16.909 1.00 97.50 119 ASP A O 1
ATOM 920 N N . THR A 1 120 ? -19.091 4.874 17.923 1.00 97.38 120 THR A N 1
ATOM 921 C CA . THR A 1 120 ? -18.218 5.070 16.758 1.00 97.38 120 THR A CA 1
ATOM 922 C C . THR A 1 120 ? -18.658 4.233 15.559 1.00 97.38 120 THR A C 1
ATOM 924 O O . THR A 1 120 ? -18.558 4.690 14.419 1.00 97.38 120 THR A O 1
ATOM 927 N N . PHE A 1 121 ? -19.137 3.006 15.780 1.00 97.50 121 PHE A N 1
ATOM 928 C CA . PHE A 1 121 ? -19.541 2.120 14.691 1.00 97.50 121 PHE A CA 1
ATOM 929 C C . PHE A 1 121 ? -20.804 2.638 14.004 1.00 97.50 121 PHE A C 1
ATOM 931 O O . PHE A 1 121 ? -20.876 2.624 12.774 1.00 97.50 121 PHE A O 1
ATOM 938 N N . GLU A 1 122 ? -21.763 3.164 14.771 1.00 98.31 122 GLU A N 1
ATOM 939 C CA . GLU A 1 122 ? -22.933 3.854 14.224 1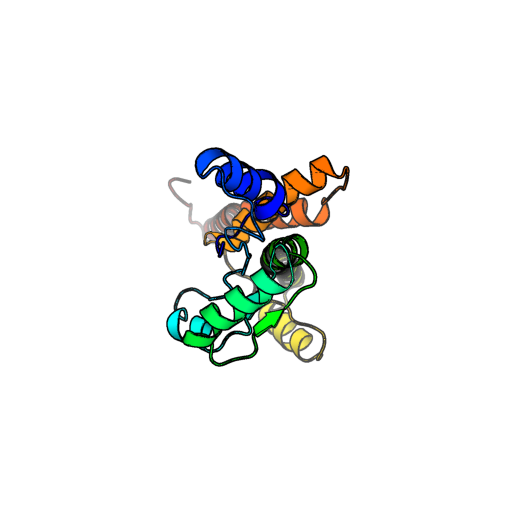.00 98.31 122 GLU A CA 1
ATOM 940 C C . GLU A 1 122 ? -22.510 5.068 13.384 1.00 98.31 122 GLU A C 1
ATOM 942 O O . GLU A 1 122 ? -22.914 5.180 12.224 1.00 98.31 122 GLU A O 1
ATOM 947 N N . VAL A 1 123 ? -21.626 5.924 13.909 1.00 98.19 123 VAL A N 1
ATOM 948 C CA . VAL A 1 123 ? -21.119 7.107 13.190 1.00 98.19 123 VAL A CA 1
ATOM 949 C C . VAL A 1 123 ? -20.427 6.722 11.880 1.00 98.19 123 VAL A C 1
ATOM 951 O O . VAL A 1 123 ? -20.721 7.309 10.836 1.00 98.19 123 VAL A O 1
ATOM 954 N N . VAL A 1 124 ? -19.538 5.722 11.900 1.00 98.00 124 VAL A N 1
ATOM 955 C CA . VAL A 1 124 ? -18.842 5.223 10.701 1.00 98.00 124 VAL A CA 1
ATOM 956 C C . VAL A 1 124 ? -19.840 4.681 9.675 1.00 98.00 124 VAL A C 1
ATOM 958 O O . VAL A 1 124 ? -19.727 4.998 8.488 1.00 98.00 124 VAL A O 1
ATOM 961 N N . ASN A 1 125 ? -20.843 3.915 10.115 1.00 97.88 125 ASN A N 1
ATOM 962 C CA . ASN A 1 125 ? -21.881 3.372 9.238 1.00 97.88 125 ASN A CA 1
ATOM 963 C C . ASN A 1 125 ? -22.708 4.484 8.579 1.00 97.88 125 ASN A C 1
ATOM 965 O O . ASN A 1 125 ? -22.900 4.463 7.361 1.00 97.88 125 ASN A O 1
ATOM 969 N N . VAL A 1 126 ? -23.147 5.481 9.354 1.00 98.38 126 VAL A N 1
ATOM 970 C CA . VAL A 1 126 ? -23.907 6.632 8.843 1.00 98.38 126 VAL A CA 1
ATOM 971 C C . VAL A 1 126 ? -23.058 7.455 7.871 1.00 98.38 126 VAL A C 1
ATOM 973 O O . VAL A 1 126 ? -23.521 7.773 6.775 1.00 98.38 126 VAL A O 1
ATOM 976 N N . ALA A 1 127 ? -21.799 7.751 8.205 1.00 98.19 127 ALA A N 1
ATOM 977 C CA . ALA A 1 127 ? -20.898 8.517 7.341 1.00 98.19 127 ALA A CA 1
ATOM 978 C C . ALA A 1 127 ? -20.623 7.808 6.002 1.00 98.19 127 ALA A C 1
ATOM 980 O O . ALA A 1 127 ? -20.620 8.446 4.945 1.00 98.19 127 ALA A O 1
ATOM 981 N N . ASN A 1 128 ? -20.462 6.482 6.024 1.00 98.25 128 ASN A N 1
ATOM 982 C CA . ASN A 1 128 ? -20.238 5.664 4.831 1.00 98.25 128 ASN A CA 1
ATOM 983 C C . ASN A 1 128 ? -21.466 5.552 3.903 1.00 98.25 128 ASN A C 1
ATOM 985 O O . ASN A 1 128 ? -21.326 5.077 2.775 1.00 98.25 128 ASN A O 1
ATOM 989 N N . THR A 1 129 ? -22.653 6.039 4.298 1.00 98.25 129 THR A N 1
ATOM 990 C CA . THR A 1 129 ? -23.793 6.182 3.365 1.00 98.25 129 THR A CA 1
ATOM 991 C C . THR A 1 129 ? -23.521 7.217 2.266 1.00 98.25 129 THR A C 1
ATOM 993 O O . THR A 1 129 ? -24.087 7.148 1.170 1.00 98.25 129 THR A O 1
ATOM 996 N N . HIS A 1 130 ? -22.619 8.171 2.516 1.00 98.25 130 HIS A N 1
ATOM 997 C CA . HIS A 1 130 ? -22.203 9.136 1.514 1.00 98.25 130 HIS A CA 1
ATOM 998 C C . HIS A 1 130 ? -21.258 8.480 0.495 1.00 98.25 130 HIS A C 1
ATOM 1000 O O . HIS A 1 130 ? -20.140 8.093 0.817 1.00 98.25 130 HIS A O 1
ATOM 1006 N N . LYS A 1 131 ? -21.655 8.457 -0.786 1.00 97.31 131 LYS A N 1
ATOM 1007 C CA . LYS A 1 131 ? -20.991 7.714 -1.886 1.00 97.31 131 LYS A CA 1
ATOM 1008 C C . LYS A 1 131 ? -19.488 7.974 -2.101 1.00 97.31 131 LYS A C 1
ATOM 1010 O O . LYS A 1 131 ? -18.843 7.224 -2.829 1.00 97.31 131 LYS A O 1
ATOM 1015 N N . ARG A 1 132 ? -18.934 9.052 -1.538 1.00 97.56 132 ARG A N 1
ATOM 1016 C CA . ARG A 1 132 ? -17.508 9.428 -1.658 1.00 97.56 132 ARG A CA 1
ATOM 1017 C C . ARG A 1 132 ? -16.709 9.204 -0.368 1.00 97.56 132 ARG A C 1
ATOM 1019 O O . ARG A 1 132 ? -15.515 9.468 -0.358 1.00 97.56 132 ARG A O 1
ATOM 1026 N N . VAL A 1 133 ? -17.357 8.761 0.708 1.00 97.56 133 VAL A N 1
ATOM 1027 C CA . VAL A 1 133 ? -16.731 8.492 2.008 1.00 97.56 133 VAL A CA 1
ATOM 1028 C C . VAL A 1 133 ? -16.540 6.985 2.152 1.00 97.56 133 VAL A C 1
ATOM 1030 O O . VAL A 1 133 ? -17.428 6.205 1.816 1.00 97.56 133 VAL A O 1
ATOM 1033 N N . LYS A 1 134 ? -15.341 6.585 2.585 1.00 97.12 134 LYS A N 1
ATOM 1034 C CA . LYS A 1 134 ? -14.948 5.189 2.815 1.00 97.12 134 LYS A CA 1
ATOM 1035 C C . LYS A 1 134 ? -14.071 5.110 4.064 1.00 97.12 134 LYS A C 1
ATOM 1037 O O . LYS A 1 134 ? -12.852 4.957 3.973 1.00 97.12 134 LYS A O 1
ATOM 1042 N N . LEU A 1 135 ? -14.684 5.309 5.222 1.00 97.81 135 LEU A N 1
ATOM 1043 C CA . LEU A 1 135 ? -14.043 5.126 6.519 1.00 97.81 135 LEU A CA 1
ATOM 1044 C C . LEU A 1 135 ? -13.849 3.636 6.789 1.00 97.81 135 LEU A C 1
ATOM 1046 O O . LEU A 1 135 ? -14.757 2.834 6.549 1.00 97.81 135 LEU A O 1
ATOM 1050 N N . LEU A 1 136 ? -12.662 3.282 7.275 1.00 97.12 136 LEU A N 1
ATOM 1051 C CA . LEU A 1 136 ? -12.382 1.950 7.793 1.00 97.12 136 LEU A CA 1
ATOM 1052 C C . LEU A 1 136 ? -12.987 1.764 9.189 1.00 97.12 136 LEU A C 1
ATOM 1054 O O . LEU A 1 136 ? -13.508 2.689 9.809 1.00 97.12 136 LEU A O 1
ATOM 1058 N N . THR A 1 137 ? -12.922 0.535 9.679 1.00 93.56 137 THR A N 1
ATOM 1059 C CA . THR A 1 137 ? -13.361 0.190 11.028 1.00 93.56 137 THR A CA 1
ATOM 1060 C C . THR A 1 137 ? -12.198 0.385 12.007 1.00 93.56 137 THR A C 1
ATOM 1062 O O . THR A 1 137 ? -11.104 -0.113 11.720 1.00 93.56 137 THR A O 1
ATOM 1065 N N . PRO A 1 138 ? -12.394 1.086 13.141 1.00 93.06 138 PRO A N 1
ATOM 1066 C CA . PRO A 1 138 ? -11.385 1.152 14.196 1.00 93.06 138 PRO A CA 1
ATOM 1067 C C . PRO A 1 138 ? -11.128 -0.244 14.784 1.00 93.06 138 PRO A C 1
ATOM 1069 O O . PRO A 1 138 ? -11.990 -1.124 14.750 1.00 93.06 138 PRO A O 1
ATOM 1072 N N . GLY A 1 139 ? -9.928 -0.463 15.310 1.00 92.38 139 GLY A N 1
ATOM 1073 C CA . GLY A 1 139 ? -9.488 -1.767 15.813 1.00 92.38 139 GLY A CA 1
ATOM 1074 C C . GLY A 1 139 ? -8.354 -1.664 16.834 1.00 92.38 139 GLY A C 1
ATOM 1075 O O . GLY A 1 139 ? -8.015 -0.563 17.250 1.00 92.38 139 GLY A O 1
ATOM 1076 N N . PRO A 1 140 ? -7.730 -2.779 17.244 1.00 91.50 140 PRO A N 1
ATOM 1077 C CA . PRO A 1 140 ? -6.746 -2.760 18.326 1.00 91.50 140 PRO A CA 1
ATOM 1078 C C . PRO A 1 140 ? -5.340 -2.293 17.910 1.00 91.50 140 PRO A C 1
ATOM 1080 O O . PRO A 1 140 ? -4.458 -2.134 18.745 1.00 91.50 140 PRO A O 1
ATOM 1083 N N . GLY A 1 141 ? -5.090 -2.126 16.612 1.00 91.00 141 GLY A N 1
ATOM 1084 C CA . GLY A 1 141 ? -3.758 -1.843 16.089 1.00 91.00 141 GLY A CA 1
ATOM 1085 C C . GLY A 1 141 ? -3.674 -2.078 14.591 1.00 91.00 141 GLY A C 1
ATOM 1086 O O . GLY A 1 141 ? -4.662 -2.419 13.936 1.00 91.00 141 GLY A O 1
ATOM 1087 N N . VAL A 1 142 ? -2.465 -1.926 14.057 1.00 94.12 142 VAL A N 1
ATOM 1088 C CA . VAL A 1 142 ? -2.137 -2.248 12.666 1.00 94.12 142 VAL A CA 1
ATOM 1089 C C . VAL A 1 142 ? -1.059 -3.323 12.658 1.00 94.12 142 VAL A C 1
ATOM 1091 O O . VAL A 1 142 ? 0.067 -3.072 13.073 1.00 94.12 142 VAL A O 1
ATOM 1094 N N . GLY A 1 143 ? -1.415 -4.517 12.188 1.00 91.56 143 GLY A N 1
ATOM 1095 C CA . GLY A 1 143 ? -0.500 -5.651 12.049 1.00 91.56 143 GLY A CA 1
ATOM 1096 C C . GLY A 1 143 ? -0.173 -5.993 10.594 1.00 91.56 143 GLY A C 1
ATOM 1097 O O . GLY A 1 143 ? -0.513 -5.261 9.661 1.00 91.56 143 GLY A O 1
ATOM 1098 N N . GLY A 1 144 ? 0.461 -7.152 10.410 1.00 90.31 144 GLY A N 1
ATOM 1099 C CA . GLY A 1 144 ? 0.898 -7.654 9.106 1.00 90.31 144 GLY A CA 1
ATOM 1100 C C . GLY A 1 144 ? 2.177 -6.981 8.602 1.00 90.31 144 GLY A C 1
ATOM 1101 O O . GLY A 1 144 ? 2.737 -6.098 9.245 1.00 90.31 144 GLY A O 1
ATOM 1102 N N . TYR A 1 145 ? 2.661 -7.405 7.434 1.00 89.94 145 TYR A N 1
ATOM 1103 C CA . TYR A 1 145 ? 3.919 -6.881 6.889 1.00 89.94 145 TYR A CA 1
ATOM 1104 C C . TYR A 1 145 ? 3.728 -5.585 6.088 1.00 89.94 145 TYR A C 1
ATOM 1106 O O . TYR A 1 145 ? 4.557 -4.683 6.138 1.00 89.94 145 TYR A O 1
ATOM 1114 N N . CYS A 1 146 ? 2.633 -5.473 5.333 1.00 91.88 146 CYS A N 1
ATOM 1115 C CA . CYS A 1 146 ? 2.487 -4.420 4.326 1.00 91.88 146 CYS A CA 1
ATOM 1116 C C . CYS A 1 146 ? 2.207 -3.032 4.915 1.00 91.88 146 CYS A C 1
ATOM 1118 O O . CYS A 1 146 ? 2.830 -2.060 4.496 1.00 91.88 146 CYS A O 1
ATOM 1120 N N . ILE A 1 147 ? 1.248 -2.927 5.841 1.00 95.06 147 ILE A N 1
ATOM 1121 C CA . ILE A 1 147 ? 0.748 -1.628 6.315 1.00 95.06 147 ILE A CA 1
ATOM 1122 C C . ILE A 1 147 ? 1.718 -0.970 7.312 1.00 95.06 147 ILE A C 1
ATOM 1124 O O . ILE A 1 147 ? 2.054 0.192 7.084 1.00 95.06 147 ILE A O 1
ATOM 1128 N N . PRO A 1 148 ? 2.265 -1.678 8.326 1.00 95.56 148 PRO A N 1
ATOM 1129 C CA . PRO A 1 148 ? 3.258 -1.097 9.236 1.00 95.56 148 PRO A CA 1
ATOM 1130 C C . PRO A 1 148 ? 4.515 -0.580 8.530 1.00 95.56 148 PRO A C 1
ATOM 1132 O O . PRO A 1 148 ? 5.072 0.437 8.923 1.00 95.56 148 PRO A O 1
ATOM 1135 N N . ASN A 1 149 ? 4.929 -1.229 7.437 1.00 95.81 149 ASN A N 1
ATOM 1136 C CA . ASN A 1 149 ? 6.137 -0.844 6.706 1.00 95.81 149 ASN A CA 1
ATOM 1137 C C . ASN A 1 149 ? 5.902 0.209 5.609 1.00 95.81 149 ASN A C 1
ATOM 1139 O O . ASN A 1 149 ? 6.863 0.729 5.047 1.00 95.81 149 ASN A O 1
ATOM 1143 N N . ALA A 1 150 ? 4.649 0.546 5.285 1.00 95.69 150 ALA A N 1
ATOM 1144 C CA . ALA A 1 150 ? 4.309 1.364 4.119 1.00 95.69 150 ALA A CA 1
ATOM 1145 C C . ALA A 1 150 ? 4.977 2.750 4.129 1.00 95.69 150 ALA A C 1
ATOM 1147 O O . ALA A 1 150 ? 5.537 3.173 3.118 1.00 95.69 150 ALA A O 1
ATOM 1148 N N . TYR A 1 151 ? 4.963 3.434 5.277 1.00 97.06 151 TYR A N 1
ATOM 1149 C CA . TYR A 1 151 ? 5.632 4.728 5.448 1.00 97.06 151 TYR A CA 1
ATOM 1150 C C . TYR A 1 151 ? 7.151 4.620 5.230 1.00 97.06 151 TYR A C 1
ATOM 1152 O O . TYR A 1 151 ? 7.747 5.445 4.537 1.00 97.06 151 TYR A O 1
ATOM 1160 N N . TYR A 1 152 ? 7.774 3.560 5.742 1.00 96.81 152 TYR A N 1
ATOM 1161 C CA . TYR A 1 152 ? 9.218 3.356 5.634 1.00 96.81 152 TYR A CA 1
ATOM 1162 C C . TYR A 1 152 ? 9.683 3.005 4.211 1.00 96.81 152 TYR A C 1
ATOM 1164 O O . TYR A 1 152 ? 10.848 3.216 3.889 1.00 96.81 152 TYR A O 1
ATOM 1172 N N . TYR A 1 153 ? 8.787 2.552 3.324 1.00 96.81 153 TYR A N 1
ATOM 1173 C CA . TYR A 1 153 ? 9.099 2.385 1.898 1.00 96.81 153 TYR A CA 1
ATOM 1174 C C . TYR A 1 153 ? 9.194 3.710 1.131 1.00 96.81 153 TYR A C 1
ATOM 1176 O O . TYR A 1 153 ? 9.927 3.792 0.149 1.00 96.81 153 TYR A O 1
ATOM 1184 N N . ILE A 1 154 ? 8.443 4.740 1.530 1.00 96.56 154 ILE A N 1
ATOM 1185 C CA . ILE A 1 154 ? 8.449 6.034 0.831 1.00 96.56 154 ILE A CA 1
ATOM 1186 C C . ILE A 1 154 ? 9.406 7.040 1.474 1.00 96.56 154 ILE A C 1
ATOM 1188 O O . ILE A 1 154 ? 9.975 7.874 0.770 1.00 96.56 154 ILE A O 1
ATOM 1192 N N . GLU A 1 155 ? 9.620 6.949 2.790 1.00 97.38 155 GLU A N 1
ATOM 1193 C CA . GLU A 1 155 ? 10.420 7.914 3.547 1.00 97.38 155 GLU A CA 1
ATOM 1194 C C . GLU A 1 155 ? 11.830 8.149 2.962 1.00 97.38 155 GLU A C 1
ATOM 1196 O O . GLU A 1 155 ? 12.204 9.317 2.818 1.00 97.38 155 GLU A O 1
ATOM 1201 N N . PRO A 1 156 ? 12.613 7.124 2.559 1.00 96.50 156 PRO A N 1
ATOM 1202 C CA . PRO A 1 156 ? 13.951 7.347 2.009 1.00 96.50 156 PRO A CA 1
ATOM 1203 C C . PRO A 1 156 ? 13.924 8.184 0.728 1.00 96.50 156 PRO A C 1
ATOM 1205 O O . PRO A 1 156 ? 14.702 9.128 0.589 1.00 96.50 156 PRO A O 1
ATOM 1208 N N . LYS A 1 157 ? 12.979 7.895 -0.178 1.00 95.75 157 LYS A N 1
ATOM 1209 C CA . LYS A 1 157 ? 12.847 8.622 -1.445 1.00 95.75 157 LYS A CA 1
ATOM 1210 C C . LYS A 1 157 ? 12.300 10.040 -1.233 1.00 95.75 157 LYS A C 1
ATOM 1212 O O . LYS A 1 157 ? 12.690 10.958 -1.946 1.00 95.75 157 LYS A O 1
ATOM 1217 N N . ALA A 1 158 ? 11.455 10.248 -0.222 1.00 97.06 158 ALA A N 1
ATOM 1218 C CA . ALA A 1 158 ? 11.001 11.583 0.170 1.00 97.06 158 ALA A CA 1
ATOM 1219 C C . ALA A 1 158 ? 12.140 12.443 0.742 1.00 97.06 158 ALA A C 1
ATOM 1221 O O . ALA A 1 158 ? 12.270 13.607 0.367 1.00 97.06 158 ALA A O 1
ATOM 1222 N N . LYS A 1 159 ? 13.005 11.854 1.582 1.00 97.06 159 LYS A N 1
ATOM 1223 C CA . LYS A 1 159 ? 14.218 12.507 2.105 1.00 97.06 159 LYS A CA 1
ATOM 1224 C C . LYS A 1 159 ? 15.175 12.904 0.980 1.00 97.06 159 LYS A C 1
ATOM 1226 O O . LYS A 1 159 ? 15.630 14.042 0.962 1.00 97.06 159 LYS A O 1
ATOM 1231 N N . GLU A 1 160 ? 15.430 12.006 0.027 1.00 96.50 160 GLU A N 1
ATOM 1232 C CA . GLU A 1 160 ? 16.238 12.287 -1.171 1.00 96.50 160 GLU A CA 1
ATOM 1233 C C . GLU A 1 160 ? 15.666 13.456 -1.991 1.00 96.50 160 GLU A C 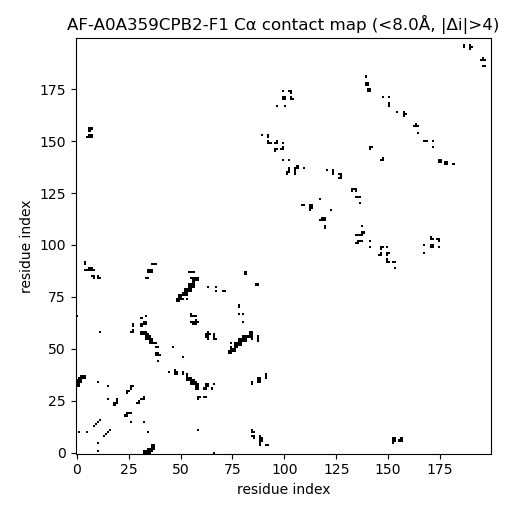1
ATOM 1235 O O . GLU A 1 160 ? 16.408 14.327 -2.436 1.00 96.50 160 GLU A O 1
ATOM 1240 N N . ALA A 1 161 ? 14.340 13.512 -2.139 1.00 97.19 161 ALA A N 1
ATOM 1241 C CA . ALA A 1 161 ? 13.647 14.571 -2.869 1.00 97.19 161 ALA A CA 1
ATOM 1242 C C . ALA A 1 161 ? 13.463 15.882 -2.074 1.00 97.19 161 ALA A C 1
ATOM 1244 O O . ALA A 1 161 ? 12.925 16.845 -2.619 1.00 97.19 161 ALA A O 1
ATOM 1245 N N . GLY A 1 162 ? 13.855 15.933 -0.796 1.00 97.75 162 GLY A N 1
ATOM 1246 C CA . GLY A 1 162 ? 13.642 17.098 0.069 1.00 97.75 162 GLY A CA 1
ATOM 1247 C C . GLY A 1 162 ? 12.169 17.382 0.399 1.00 97.75 162 GLY A C 1
ATOM 1248 O O . GLY A 1 162 ? 11.811 18.529 0.663 1.00 97.75 162 GLY A O 1
ATOM 1249 N N . VAL A 1 163 ? 11.304 16.361 0.375 1.00 97.81 163 VAL A N 1
ATOM 1250 C CA . VAL A 1 163 ? 9.861 16.481 0.641 1.00 97.81 163 VAL A CA 1
ATOM 1251 C C . VAL A 1 163 ? 9.531 15.965 2.039 1.00 97.81 163 VAL A C 1
ATOM 1253 O O . VAL A 1 163 ? 9.861 14.831 2.384 1.00 97.81 163 VAL A O 1
ATOM 1256 N N . SER A 1 164 ? 8.824 16.776 2.833 1.00 96.69 164 SER A N 1
ATOM 1257 C CA . SER A 1 164 ? 8.312 16.339 4.136 1.00 96.69 164 SER A CA 1
ATOM 1258 C C . SER A 1 164 ? 7.000 15.563 4.001 1.00 96.69 164 SER A C 1
ATOM 1260 O O . SER A 1 164 ? 6.098 15.966 3.266 1.00 96.69 164 SER A O 1
ATOM 1262 N N . LEU A 1 165 ? 6.878 14.466 4.752 1.00 97.38 165 LEU A N 1
ATOM 1263 C CA . LEU A 1 165 ? 5.697 13.597 4.810 1.00 97.38 165 LEU A CA 1
ATOM 1264 C C . LEU A 1 165 ? 5.119 13.534 6.235 1.00 97.38 165 LEU A C 1
ATOM 1266 O O . LEU A 1 165 ? 4.762 12.463 6.726 1.00 97.38 165 LEU A O 1
ATOM 1270 N N . ASP A 1 166 ? 5.032 14.685 6.907 1.00 97.44 166 ASP A N 1
ATOM 1271 C CA . ASP A 1 166 ? 4.697 14.784 8.338 1.00 97.44 166 ASP A CA 1
ATOM 1272 C C . ASP A 1 166 ? 3.356 14.142 8.710 1.00 97.44 166 ASP A C 1
ATOM 1274 O O . ASP A 1 166 ? 3.266 13.460 9.730 1.00 97.44 166 ASP A O 1
ATOM 1278 N N . ILE A 1 167 ? 2.329 14.292 7.865 1.00 98.00 167 ILE A N 1
ATOM 1279 C CA . ILE A 1 167 ? 1.019 13.658 8.091 1.00 98.00 167 ILE A CA 1
ATOM 1280 C C . ILE A 1 167 ? 1.165 12.134 8.122 1.00 98.00 167 ILE A C 1
ATOM 1282 O O . ILE A 1 167 ? 0.635 11.480 9.016 1.00 98.00 167 ILE A O 1
ATOM 1286 N N . LEU A 1 168 ? 1.917 11.560 7.179 1.00 98.06 168 LEU A N 1
ATOM 1287 C CA . LEU A 1 168 ? 2.100 10.111 7.096 1.00 98.06 168 LEU A CA 1
ATOM 1288 C C . LEU A 1 168 ? 2.894 9.588 8.294 1.00 98.06 168 LEU A C 1
ATOM 1290 O O . LEU A 1 168 ? 2.523 8.577 8.887 1.00 98.06 168 LEU A O 1
ATOM 1294 N N . LYS A 1 169 ? 3.945 10.319 8.680 1.00 98.00 169 LYS A N 1
ATOM 1295 C CA . LYS A 1 169 ? 4.761 10.014 9.857 1.00 98.00 169 LYS A CA 1
ATOM 1296 C C . LYS A 1 169 ? 3.926 10.028 11.137 1.00 98.00 169 LYS A C 1
ATOM 1298 O O . LYS A 1 169 ? 4.027 9.110 11.947 1.00 98.00 169 LYS A O 1
ATOM 1303 N N . LEU A 1 170 ? 3.084 11.049 11.307 1.00 98.12 170 LEU A N 1
ATOM 1304 C CA . LEU A 1 170 ? 2.191 11.169 12.455 1.00 98.12 170 LEU A CA 1
ATOM 1305 C C . LEU A 1 170 ? 1.182 10.018 12.495 1.00 98.12 170 LEU A C 1
ATOM 1307 O O . LEU A 1 170 ? 1.042 9.384 13.537 1.00 98.12 170 LEU A O 1
ATOM 1311 N N . CYS A 1 171 ? 0.516 9.714 11.378 1.00 97.94 171 CYS A N 1
ATOM 1312 C CA . CYS A 1 171 ? -0.434 8.602 11.305 1.00 97.94 171 CYS A CA 1
ATOM 1313 C C . CYS A 1 171 ? 0.223 7.259 11.651 1.00 97.94 171 CYS A C 1
ATOM 1315 O O . CYS A 1 171 ? -0.334 6.497 12.441 1.00 97.94 171 CYS A O 1
ATOM 1317 N N . ARG A 1 172 ? 1.425 6.992 11.122 1.00 97.50 172 ARG A N 1
ATOM 1318 C CA . ARG A 1 172 ? 2.173 5.767 11.426 1.00 97.50 172 ARG A CA 1
ATOM 1319 C C . ARG A 1 172 ? 2.474 5.654 12.920 1.00 97.50 172 ARG A C 1
ATOM 1321 O O . ARG A 1 172 ? 2.162 4.631 13.527 1.00 97.50 172 ARG A O 1
ATOM 1328 N N . HIS A 1 173 ? 2.979 6.732 13.518 1.00 96.94 173 HIS A N 1
ATOM 1329 C CA . HIS A 1 173 ? 3.265 6.786 14.949 1.00 96.94 173 HIS A CA 1
ATOM 1330 C C . HIS A 1 173 ? 2.002 6.592 15.807 1.00 96.94 173 HIS A C 1
ATOM 1332 O O . HIS A 1 173 ? 2.011 5.824 16.762 1.00 96.94 173 HIS A O 1
ATOM 1338 N N . LYS A 1 174 ? 0.877 7.224 15.446 1.00 95.88 174 LYS A N 1
ATOM 1339 C CA . LYS A 1 174 ? -0.406 7.042 16.150 1.00 95.88 174 LYS A CA 1
ATOM 1340 C C . LYS A 1 174 ? -0.863 5.588 16.151 1.00 95.88 174 LYS A C 1
ATOM 1342 O O . LYS A 1 174 ? -1.312 5.091 17.177 1.00 95.88 174 LYS A O 1
ATOM 1347 N N . ASN A 1 175 ? -0.737 4.915 15.012 1.00 96.94 175 ASN A N 1
ATOM 1348 C CA . ASN A 1 175 ? -1.114 3.514 14.891 1.00 96.94 175 ASN A CA 1
ATOM 1349 C C . ASN A 1 175 ? -0.143 2.566 15.619 1.00 96.94 175 ASN A C 1
ATOM 1351 O O . ASN A 1 175 ? -0.564 1.485 16.020 1.00 96.94 175 ASN A O 1
ATOM 1355 N N . GLU A 1 176 ? 1.133 2.936 15.766 1.00 95.75 176 GLU A N 1
ATOM 1356 C CA . GLU A 1 176 ? 2.116 2.185 16.567 1.00 95.75 176 GLU A CA 1
ATOM 1357 C C . GLU A 1 176 ? 1.823 2.252 18.062 1.00 95.75 176 GLU A C 1
ATOM 1359 O O . GLU A 1 176 ? 1.955 1.232 18.716 1.00 95.75 176 GLU A O 1
ATOM 1364 N N . MET A 1 177 ? 1.370 3.405 18.566 1.00 94.75 177 MET A N 1
ATOM 1365 C CA . MET A 1 177 ? 1.079 3.630 19.992 1.00 94.75 177 MET A CA 1
ATOM 1366 C C . MET A 1 177 ? -0.270 3.058 20.467 1.00 94.75 177 MET A C 1
ATOM 1368 O O . MET A 1 177 ? -0.684 3.243 21.619 1.00 94.75 177 MET A O 1
ATOM 1372 N N . LEU A 1 178 ? -1.046 2.468 19.556 1.00 93.06 178 LEU A N 1
ATOM 1373 C CA . LEU A 1 178 ? -2.406 2.038 19.857 1.00 93.06 178 LEU A CA 1
ATOM 1374 C C . LEU A 1 178 ? -2.476 0.831 20.809 1.00 93.06 178 LEU A C 1
ATOM 1376 O O . LEU A 1 178 ? -3.327 0.860 21.700 1.00 93.06 178 LEU A O 1
ATOM 1380 N N . PRO A 1 179 ? -1.613 -0.197 20.688 1.00 93.62 179 PRO A N 1
ATOM 1381 C CA . PRO A 1 179 ? -1.563 -1.279 21.663 1.00 93.62 179 PRO A CA 1
ATOM 1382 C C . PRO A 1 179 ? -1.322 -0.771 23.089 1.00 93.62 179 PRO A C 1
ATOM 1384 O O . PRO A 1 179 ? -2.052 -1.175 23.991 1.00 93.62 179 PRO A O 1
ATOM 1387 N N . GLU A 1 180 ? -0.379 0.156 23.294 1.00 92.44 180 GLU A N 1
ATOM 1388 C CA . GLU A 1 180 ? -0.137 0.760 24.611 1.00 92.44 180 GLU A CA 1
ATOM 1389 C C . GLU A 1 180 ? -1.372 1.521 25.104 1.00 92.44 180 GLU A C 1
ATOM 1391 O O . GLU A 1 180 ? -1.797 1.343 26.242 1.00 92.44 180 GLU A O 1
ATOM 1396 N N . THR A 1 181 ? -2.019 2.288 24.221 1.00 90.44 181 THR A N 1
ATOM 1397 C CA . THR A 1 181 ? -3.248 3.024 24.562 1.00 90.44 181 THR A CA 1
ATOM 1398 C C . THR A 1 181 ? -4.350 2.086 25.076 1.00 90.44 181 THR A C 1
ATOM 1400 O O . THR A 1 181 ? -5.066 2.421 26.016 1.00 90.44 181 THR A O 1
ATOM 1403 N N . ILE A 1 182 ? -4.495 0.897 24.487 1.00 91.06 182 ILE A N 1
ATOM 1404 C CA . ILE A 1 182 ? -5.506 -0.086 24.908 1.00 91.06 182 ILE A CA 1
ATOM 1405 C C . ILE A 1 182 ? -5.160 -0.700 26.264 1.00 91.06 182 ILE A C 1
ATOM 1407 O O . ILE A 1 182 ? -6.061 -0.934 27.073 1.00 91.06 182 ILE A O 1
ATOM 1411 N N . VAL A 1 183 ? -3.876 -0.947 26.526 1.00 92.69 183 VAL A N 1
ATOM 1412 C CA . VAL A 1 183 ? -3.413 -1.411 27.839 1.00 92.69 183 VAL A CA 1
ATOM 1413 C C . VAL A 1 183 ? -3.737 -0.369 28.914 1.00 92.69 183 VAL A C 1
ATOM 1415 O O . VAL A 1 183 ? -4.310 -0.729 29.942 1.00 92.69 183 VAL A O 1
ATOM 1418 N N . ASP A 1 184 ? -3.491 0.914 28.643 1.00 91.44 184 ASP A N 1
ATOM 1419 C CA . ASP A 1 184 ? -3.824 2.011 29.561 1.00 91.44 184 ASP A CA 1
ATOM 1420 C C . ASP A 1 184 ? -5.338 2.104 29.830 1.00 91.44 184 ASP A C 1
ATOM 1422 O O . ASP A 1 184 ? -5.773 2.282 30.972 1.00 91.44 184 ASP A O 1
ATOM 1426 N N . MET A 1 185 ? -6.166 1.943 28.790 1.00 89.88 185 MET A N 1
ATOM 1427 C CA . MET A 1 185 ? -7.629 1.917 28.931 1.00 89.88 185 MET A CA 1
ATOM 1428 C C . MET A 1 185 ? -8.094 0.745 29.803 1.00 89.88 185 MET A C 1
ATOM 1430 O O . MET A 1 185 ? -8.944 0.919 30.682 1.00 89.88 185 MET A O 1
ATOM 1434 N N . LEU A 1 186 ? -7.532 -0.447 29.580 1.00 92.38 186 LEU A N 1
ATOM 1435 C CA . LEU A 1 186 ? -7.842 -1.637 30.367 1.00 92.38 186 LEU A CA 1
ATOM 1436 C C . LEU A 1 186 ? -7.441 -1.456 31.835 1.00 92.38 186 LEU A C 1
ATOM 1438 O O . LEU A 1 186 ? -8.219 -1.817 32.719 1.00 92.38 186 LEU A O 1
ATOM 1442 N N . ASP A 1 187 ? -6.264 -0.890 32.103 1.00 92.69 187 ASP A N 1
ATOM 1443 C CA . ASP A 1 187 ? -5.797 -0.606 33.462 1.00 92.69 187 ASP A CA 1
ATOM 1444 C C . ASP A 1 187 ? -6.738 0.364 34.190 1.00 92.69 187 ASP A C 1
ATOM 1446 O O . ASP A 1 187 ? -7.148 0.112 35.327 1.00 92.69 187 ASP A O 1
ATOM 1450 N N . GLY A 1 188 ? -7.163 1.432 3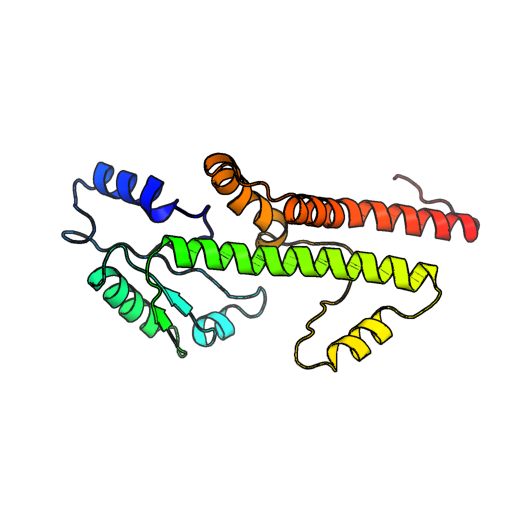3.507 1.00 90.88 188 GLY A N 1
ATOM 1451 C CA . GLY A 1 188 ? -8.145 2.380 34.030 1.00 90.88 188 GLY A CA 1
ATOM 1452 C C . GLY A 1 188 ? -9.461 1.703 34.423 1.00 90.88 188 GLY A C 1
ATOM 1453 O O . GLY A 1 188 ? -9.936 1.869 35.549 1.00 90.88 188 GLY A O 1
ATOM 1454 N N . GLN A 1 189 ? -10.022 0.876 33.534 1.00 92.31 189 GLN A N 1
ATOM 1455 C CA . GLN A 1 189 ? -11.255 0.135 33.818 1.00 92.31 189 GLN A CA 1
ATOM 1456 C C . GLN A 1 189 ? -11.080 -0.907 34.931 1.00 92.31 189 GLN A C 1
ATOM 1458 O O . GLN A 1 189 ? -11.970 -1.068 35.770 1.00 92.31 189 GLN A O 1
ATOM 1463 N N . ALA A 1 190 ? -9.939 -1.601 34.976 1.00 93.38 190 ALA A N 1
ATOM 1464 C CA . ALA A 1 190 ? -9.632 -2.565 36.027 1.00 93.38 190 ALA A CA 1
ATOM 1465 C C . ALA A 1 190 ? -9.619 -1.886 37.403 1.00 93.38 190 ALA A C 1
ATOM 1467 O O . ALA A 1 190 ? -10.308 -2.350 38.316 1.00 93.38 190 ALA A O 1
ATOM 1468 N N . LYS A 1 191 ? -8.933 -0.743 37.523 1.00 93.81 191 LYS A N 1
ATOM 1469 C CA . LYS A 1 191 ? -8.879 0.056 38.755 1.00 93.81 191 LYS A CA 1
ATOM 1470 C C . LYS A 1 191 ? -10.260 0.531 39.192 1.00 93.81 191 LYS A C 1
ATOM 1472 O O . LYS A 1 191 ? -10.606 0.389 40.364 1.00 93.81 191 LYS A O 1
ATOM 1477 N N . SER A 1 192 ? -11.091 1.017 38.265 1.00 93.69 192 SER A N 1
ATOM 1478 C CA . SER A 1 192 ? -12.485 1.387 38.564 1.00 93.69 192 SER A CA 1
ATOM 1479 C C . SER A 1 192 ? -13.332 0.210 39.062 1.00 93.69 192 SER A C 1
ATOM 1481 O O . SER A 1 192 ? -14.276 0.414 39.821 1.00 93.69 192 SER A O 1
ATOM 1483 N N . ALA A 1 193 ? -12.982 -1.022 38.685 1.00 94.56 193 ALA A N 1
ATOM 1484 C CA . ALA A 1 193 ? -13.623 -2.248 39.156 1.00 94.56 193 ALA A CA 1
ATOM 1485 C C . ALA A 1 193 ? -12.977 -2.846 40.427 1.00 94.56 193 ALA A C 1
ATOM 1487 O O . ALA A 1 193 ? -13.327 -3.962 40.815 1.00 94.56 193 ALA A O 1
ATOM 1488 N N . GLY A 1 194 ? -12.025 -2.150 41.062 1.00 95.06 194 GLY A N 1
ATOM 1489 C CA . GLY A 1 194 ? -11.299 -2.643 42.239 1.00 95.06 194 GLY A CA 1
ATOM 1490 C C . GLY A 1 194 ? -10.322 -3.785 41.934 1.00 95.06 194 GLY A C 1
ATOM 1491 O O . GLY A 1 194 ? -10.030 -4.598 42.809 1.00 95.06 194 GLY A O 1
ATOM 1492 N N . LYS A 1 195 ? -9.854 -3.883 40.686 1.00 93.56 195 LYS A N 1
ATOM 1493 C CA . LYS A 1 195 ? -8.871 -4.866 40.217 1.00 93.56 195 LYS A CA 1
ATOM 1494 C C . LYS A 1 195 ? -7.575 -4.166 39.812 1.00 93.56 195 LYS A C 1
ATOM 1496 O O . LYS A 1 195 ? -7.575 -2.992 39.464 1.00 93.56 195 LYS A O 1
ATOM 1501 N N . GLU A 1 196 ? -6.482 -4.919 39.798 1.00 90.06 196 GLU A N 1
ATOM 1502 C CA . GLU A 1 196 ? -5.182 -4.462 39.300 1.00 90.06 196 GLU A CA 1
ATOM 1503 C C . GLU A 1 196 ? -4.675 -5.423 38.227 1.00 90.06 196 GLU A C 1
ATOM 1505 O O . GLU A 1 196 ? -4.782 -6.647 38.374 1.00 90.06 196 GLU A O 1
ATOM 1510 N N . LEU A 1 197 ? -4.107 -4.875 37.152 1.00 85.75 197 LEU A N 1
ATOM 1511 C CA . LEU A 1 197 ? -3.355 -5.662 36.183 1.00 85.75 197 LEU A CA 1
ATOM 1512 C C . LEU A 1 197 ? -2.001 -6.038 36.801 1.00 85.75 197 LEU A C 1
ATOM 1514 O O . LEU A 1 197 ? -1.240 -5.176 37.233 1.00 85.75 197 LEU A O 1
ATOM 1518 N N . LYS A 1 198 ? -1.698 -7.339 36.867 1.00 81.00 198 LYS A N 1
ATOM 1519 C CA . LYS A 1 198 ? -0.396 -7.837 37.334 1.00 81.00 198 LYS A CA 1
ATOM 1520 C C . LYS A 1 198 ? 0.529 -8.059 36.139 1.00 81.00 198 LYS A C 1
ATOM 1522 O O . LYS A 1 198 ? 0.107 -8.690 35.176 1.00 81.00 198 LYS A O 1
ATOM 1527 N N . ASN A 1 199 ? 1.790 -7.645 36.274 1.00 64.25 199 ASN A N 1
ATOM 1528 C CA . ASN A 1 199 ? 2.873 -7.838 35.297 1.00 64.25 199 ASN A CA 1
ATOM 1529 C C . ASN A 1 199 ? 2.670 -7.099 33.958 1.00 64.25 199 ASN A C 1
ATOM 1531 O O . ASN A 1 199 ? 2.684 -7.741 32.909 1.00 64.25 199 ASN A O 1
ATOM 1535 N N . MET A 1 200 ? 2.484 -5.773 34.003 1.00 58.94 200 MET A N 1
ATOM 1536 C CA . MET A 1 200 ? 2.704 -4.915 32.826 1.00 58.94 200 MET A CA 1
ATOM 1537 C C . MET A 1 200 ? 4.193 -4.772 32.520 1.00 58.94 200 MET A C 1
ATOM 1539 O O . MET A 1 200 ? 4.970 -4.635 33.495 1.00 58.94 200 MET A O 1
#

Nearest PDB structures (foldseek):
  4xrr-assembly1_B  TM=9.294E-01  e=1.207E-16  Micromonospora echinospora
  4xr9-assembly1_A  TM=9.413E-01  e=3.107E-16  Micromonospora echinospora
  4xr9-assembly1_B  TM=9.339E-01  e=6.216E-16  Micromonospora echinospora
  4xrr-assembly1_A  TM=9.427E-01  e=1.168E-15  Micromonospora echinospora
  3ojo-assembly1_B  TM=8.366E-01  e=1.757E-14  Staphylococcus aureus

Solvent-accessible surface area (backbone atoms only — not comparable to full-atom values): 11220 Å² total; per-residue (Å²): 111,48,42,74,92,56,41,57,46,41,63,68,75,48,49,44,54,52,51,31,67,76,65,74,44,49,76,78,77,76,44,67,45,28,37,33,58,76,82,59,51,91,96,40,46,75,61,34,55,26,62,42,76,38,48,34,10,15,88,42,72,68,23,29,50,52,50,50,61,60,47,51,76,61,31,77,42,60,72,46,76,54,93,34,40,48,58,49,39,41,49,54,40,48,56,30,37,52,52,39,43,43,44,31,51,32,43,53,48,38,56,50,25,56,76,72,74,46,63,43,67,58,52,49,55,60,53,42,68,41,94,90,46,82,75,60,80,64,73,74,58,69,68,75,75,62,43,68,44,19,58,69,41,47,47,62,57,30,57,75,70,73,50,88,59,64,68,60,54,50,24,53,51,54,37,68,50,32,51,60,52,51,51,54,52,50,46,53,53,31,48,78,70,78,41,78,80,79,88,129

Secondary structure (DSSP, 8-state):
-B-S---TTHIIIIIHHHHHHHH-PPBTTTB--EE----PPTT-HHHHHHHSPEEEEESSHHHHHHHHHHHTTT--S-EEEPS-HHHHHHHHHHHHHHHHHHHHHHHHHHHHHHHTT--HHHHHHHHTTSTT--PPPP-S---SSHHHHHHHHHHHHHHHTT---HHHHHHHHHHHSHHHHHHHHHHHHHHHTT------

pLDDT: mean 95.39, std 4.66, range [58.94, 98.69]

Foldseek 3Di:
DAADQAQQCCVPPPVQVVCCVVVVDHEPPRHWDKYKYDDDDPPCRLVCLAEPAIEMETPDPVSRVVVCVVSVVRHPDHYHYDPHRSVNSVVLLVVLLVVLLLQLVLQVLCVVCVVVVHDSVVVQVVQVVPVVDDRDDHDQADDDDRNLCSCVSHVVVCVVVVHDPVSSVVSSVSRVCRNVVVVVVVQVVQVVVVHHDPDD

Mean predicted aligned error: 4.0 Å

Radius of gyration: 21.77 Å; Cα contacts (8 Å, |Δi|>4): 262; chains: 1; bounding box: 51×35×68 Å